Protein AF-A0A382WYR8-F1 (afdb_monomer_lite)

Foldseek 3Di:
DQQAPVPQDPPFFSKKKKKKFKQQVQDQVAADWQCDDPRHGLPAPDIGRTQKIQIFMDGNRDTDDGFMGGRVCRVDTLDDPFDWDDDDPDIGTDDDCVSVVHDAQGKMKMWMWMFGRPDVGDIHIGHIDIDRRHDQPPFPKDKDADDQDDPQQLQAWGMKIWGDGDPKIKIKTFTRFFPQDAQVSDDPPDFFKHKDKDFDDPVQDQVAADWPCDDPRHGPPDPDIGHGQKIAIFIHGNRGTDFGFMDGRVCRVDTPDGPFDWDGDGRMIMTIGD

Structure (mmCIF, N/CA/C/O backbone):
data_AF-A0A382WYR8-F1
#
_entry.id   AF-A0A382WYR8-F1
#
loop_
_atom_site.group_PDB
_atom_site.id
_atom_site.type_symbol
_atom_site.label_atom_id
_atom_site.label_alt_id
_atom_site.label_comp_id
_atom_site.label_asym_id
_atom_site.label_entity_id
_atom_site.label_seq_id
_atom_site.pdbx_PDB_ins_code
_atom_site.Cartn_x
_atom_site.Cartn_y
_atom_site.Cartn_z
_atom_site.occupancy
_atom_site.B_iso_or_equiv
_atom_site.auth_seq_id
_atom_site.auth_comp_id
_atom_site.auth_asym_id
_atom_site.auth_atom_id
_atom_site.pdbx_PDB_model_num
ATOM 1 N N . ALA A 1 1 ? -3.120 16.962 1.212 1.00 68.25 1 ALA A N 1
ATOM 2 C CA . ALA A 1 1 ? -1.659 16.966 1.400 1.00 68.25 1 ALA A CA 1
ATOM 3 C C . ALA A 1 1 ? -1.374 16.818 2.893 1.00 68.25 1 ALA A C 1
ATOM 5 O O . ALA A 1 1 ? -2.317 16.905 3.672 1.00 68.25 1 ALA A O 1
ATOM 6 N N . ALA A 1 2 ? -0.124 16.597 3.315 1.00 79.06 2 ALA A N 1
ATOM 7 C CA . ALA A 1 2 ? 0.199 16.628 4.746 1.00 79.06 2 ALA A CA 1
ATOM 8 C C . ALA A 1 2 ? -0.110 18.018 5.347 1.00 79.06 2 ALA A C 1
ATOM 10 O O . ALA A 1 2 ? 0.052 19.013 4.632 1.00 79.06 2 ALA A O 1
ATOM 11 N N . PRO A 1 3 ? -0.526 18.116 6.626 1.00 82.38 3 PRO A N 1
ATOM 12 C CA . PRO A 1 3 ? -0.822 19.405 7.245 1.00 82.38 3 PRO A CA 1
ATOM 13 C C . PRO A 1 3 ? 0.402 20.330 7.232 1.00 82.38 3 PRO A C 1
ATOM 15 O O . PRO A 1 3 ? 1.427 20.018 7.843 1.00 82.38 3 PRO A O 1
ATOM 18 N N . SER A 1 4 ? 0.303 21.481 6.562 1.00 83.81 4 SER A N 1
ATOM 19 C CA . SER A 1 4 ? 1.391 22.460 6.462 1.00 83.81 4 SER A CA 1
ATOM 20 C C . SER A 1 4 ? 1.181 23.639 7.417 1.00 83.81 4 SER A C 1
ATOM 22 O O . SER A 1 4 ? 0.054 23.975 7.796 1.00 83.81 4 SER A O 1
ATOM 24 N N . VAL A 1 5 ? 2.280 24.277 7.834 1.00 85.81 5 VAL A N 1
ATOM 25 C CA . VAL A 1 5 ? 2.216 25.486 8.673 1.00 85.81 5 VAL A CA 1
ATOM 26 C C . VAL A 1 5 ? 1.515 26.623 7.929 1.00 85.81 5 VAL A C 1
ATOM 28 O O . VAL A 1 5 ? 0.730 27.343 8.538 1.00 85.81 5 VAL A O 1
ATOM 31 N N . ASP A 1 6 ? 1.746 26.736 6.622 1.00 85.62 6 ASP A N 1
ATOM 32 C CA . ASP A 1 6 ? 1.212 27.815 5.787 1.00 85.62 6 ASP A CA 1
ATOM 33 C C . ASP A 1 6 ? -0.308 27.704 5.585 1.00 85.62 6 ASP A C 1
ATOM 35 O O . ASP A 1 6 ? -0.987 28.720 5.455 1.00 85.62 6 ASP A O 1
ATOM 39 N N . ASP A 1 7 ? -0.848 26.483 5.631 1.00 83.75 7 ASP A N 1
ATOM 40 C CA . ASP A 1 7 ? -2.288 26.216 5.514 1.00 83.75 7 ASP A CA 1
ATOM 41 C C . ASP A 1 7 ? -3.016 26.260 6.868 1.00 83.75 7 ASP A C 1
ATOM 43 O O . ASP A 1 7 ? -4.231 26.069 6.939 1.00 83.75 7 ASP A O 1
ATOM 47 N N . THR A 1 8 ? -2.292 26.488 7.968 1.00 83.94 8 THR A N 1
ATOM 48 C CA . THR A 1 8 ? -2.896 26.522 9.304 1.00 83.94 8 THR A CA 1
ATOM 49 C C . THR A 1 8 ? -3.642 27.845 9.512 1.00 83.94 8 THR A C 1
ATOM 51 O O . THR A 1 8 ? -3.037 28.908 9.350 1.00 83.94 8 THR A O 1
ATOM 54 N N . PRO A 1 9 ? -4.931 27.823 9.909 1.00 84.94 9 PRO A N 1
ATOM 55 C CA . PRO A 1 9 ? -5.701 29.045 10.125 1.00 84.94 9 PRO A CA 1
ATOM 56 C C . PRO A 1 9 ? -5.050 30.003 11.132 1.00 84.94 9 PRO A C 1
ATOM 58 O O . PRO A 1 9 ? -4.458 29.583 12.131 1.00 84.94 9 PRO A O 1
ATOM 61 N N . GLU A 1 10 ? -5.195 31.310 10.896 1.00 83.19 10 GLU A N 1
ATOM 62 C CA . GLU A 1 10 ? -4.652 32.341 11.784 1.00 83.19 10 GLU A CA 1
ATOM 63 C C . GLU A 1 10 ? -5.164 32.157 13.224 1.00 83.19 10 GLU A C 1
ATOM 65 O O . GLU A 1 10 ? -6.361 32.018 13.471 1.00 83.19 10 GLU A O 1
ATOM 70 N N . GLY A 1 11 ? -4.239 32.152 14.190 1.00 81.38 11 GLY A N 1
ATOM 71 C CA . GLY A 1 11 ? -4.544 31.933 15.608 1.00 81.38 11 GLY A CA 1
ATOM 72 C C . GLY A 1 11 ? -4.556 30.465 16.050 1.00 81.38 11 GLY A C 1
ATOM 73 O O . GLY A 1 11 ? -4.606 30.210 17.255 1.00 81.38 11 GLY A O 1
ATOM 74 N N . MET A 1 12 ? -4.445 29.506 15.124 1.00 83.38 12 MET A N 1
ATOM 75 C CA . MET A 1 12 ? -4.286 28.082 15.432 1.00 83.38 12 MET A CA 1
ATOM 76 C C . MET A 1 12 ? -2.807 27.663 15.425 1.00 83.38 12 MET A C 1
ATOM 78 O O . MET A 1 12 ? -1.947 28.324 14.844 1.00 83.38 12 MET A O 1
ATOM 82 N N . LYS A 1 13 ? -2.484 26.564 16.116 1.00 85.75 13 LYS A N 1
ATOM 83 C CA . LYS A 1 13 ? -1.138 25.964 16.110 1.00 85.75 13 LYS A CA 1
ATOM 84 C C . LYS A 1 13 ? -1.131 24.797 15.140 1.00 85.75 13 LYS A C 1
ATOM 86 O O . LYS A 1 13 ? -2.028 23.981 15.241 1.00 85.75 13 LYS A O 1
ATOM 91 N N . ASN A 1 14 ? -0.122 24.652 14.284 1.00 87.38 14 ASN A N 1
ATOM 92 C CA . ASN A 1 14 ? -0.007 23.476 13.418 1.00 87.38 14 ASN A CA 1
ATOM 93 C C . ASN A 1 14 ? 0.323 22.229 14.261 1.00 87.38 14 ASN A C 1
ATOM 95 O O . ASN A 1 14 ? 1.487 21.952 14.560 1.00 87.38 14 ASN A O 1
ATOM 99 N N . ARG A 1 15 ? -0.713 21.525 14.718 1.00 88.94 15 ARG A N 1
ATOM 100 C CA . ARG A 1 15 ? -0.602 20.321 15.540 1.00 88.94 15 ARG A CA 1
ATOM 101 C C . ARG A 1 15 ? -1.826 19.445 15.300 1.00 88.94 15 ARG A C 1
ATOM 103 O O . ARG A 1 15 ? -2.926 19.869 15.628 1.00 88.94 15 ARG A O 1
ATOM 110 N N . TYR A 1 16 ? -1.632 18.259 14.744 1.00 88.69 16 TYR A N 1
ATOM 111 C CA . TYR A 1 16 ? -2.718 17.361 14.344 1.00 88.69 16 TYR A CA 1
ATOM 112 C C . TYR A 1 16 ? -2.329 15.937 14.704 1.00 88.69 16 TYR A C 1
ATOM 114 O O . TYR A 1 16 ? -1.250 15.511 14.310 1.00 88.69 16 TYR A O 1
ATOM 122 N N . TYR A 1 17 ? -3.173 15.210 15.422 1.00 90.88 17 TYR A N 1
ATOM 123 C CA . TYR A 1 17 ? -2.998 13.783 15.659 1.00 90.88 17 TYR A CA 1
ATOM 124 C C . TYR A 1 17 ? -4.216 13.050 15.136 1.00 90.88 17 TYR A C 1
ATOM 126 O O . TYR A 1 17 ? -5.354 13.369 15.484 1.00 90.88 17 TYR A O 1
ATOM 134 N N . TYR A 1 18 ? -3.951 12.103 14.249 1.00 93.25 18 TYR A N 1
ATOM 135 C CA . TYR A 1 18 ? -4.941 11.190 13.716 1.00 93.25 18 TYR A CA 1
ATOM 136 C C . TYR A 1 18 ? -4.762 9.863 14.428 1.00 93.25 18 TYR A C 1
ATOM 138 O O . TYR A 1 18 ? -3.644 9.350 14.503 1.00 93.25 18 TYR A O 1
ATOM 146 N N . HIS A 1 19 ? -5.858 9.323 14.941 1.00 95.19 19 HIS A N 1
ATOM 147 C CA . HIS A 1 19 ? -5.859 8.062 15.658 1.00 95.19 19 HIS A CA 1
ATOM 148 C C . HIS A 1 19 ? -6.832 7.109 14.987 1.00 95.19 19 HIS A C 1
ATOM 150 O O . HIS A 1 19 ? -8.004 7.444 14.809 1.00 95.19 19 HIS A O 1
ATOM 156 N N . TRP A 1 20 ? -6.362 5.907 14.672 1.00 97.44 20 TRP A N 1
ATOM 157 C CA . TRP A 1 20 ? -7.237 4.746 14.558 1.00 97.44 20 TRP A CA 1
ATOM 158 C C . TRP A 1 20 ? -7.226 4.013 15.888 1.00 97.44 20 TRP A C 1
ATOM 160 O O . TRP A 1 20 ? -6.162 3.821 16.478 1.00 97.44 20 TRP A O 1
ATOM 170 N N . ILE A 1 21 ? -8.402 3.610 16.352 1.00 97.50 21 ILE A N 1
ATOM 171 C CA . ILE A 1 21 ? -8.562 2.902 17.618 1.00 97.50 21 ILE A CA 1
ATOM 172 C C . ILE A 1 21 ? -9.258 1.573 17.374 1.00 97.50 21 ILE A C 1
ATOM 174 O O . ILE A 1 21 ? -10.194 1.506 16.574 1.00 97.50 21 ILE A O 1
ATOM 178 N N . PHE A 1 22 ? -8.798 0.526 18.051 1.00 97.75 22 PHE A N 1
ATOM 179 C CA . PHE A 1 22 ? -9.282 -0.836 17.861 1.00 97.75 22 PHE A CA 1
ATOM 180 C C . PHE A 1 22 ? -9.633 -1.468 19.206 1.00 97.75 22 PHE A C 1
ATOM 182 O O . PHE A 1 22 ? -8.816 -1.475 20.120 1.00 97.75 22 PHE A O 1
ATOM 189 N N . ASP A 1 23 ? -10.843 -2.004 19.297 1.00 97.81 23 ASP A N 1
ATOM 190 C CA . ASP A 1 23 ? -11.306 -2.917 20.346 1.00 97.81 23 ASP A CA 1
ATOM 191 C C . ASP A 1 23 ? -11.038 -4.330 19.824 1.00 97.81 23 ASP A C 1
ATOM 193 O O . ASP A 1 23 ? -11.646 -4.786 18.845 1.00 97.81 23 ASP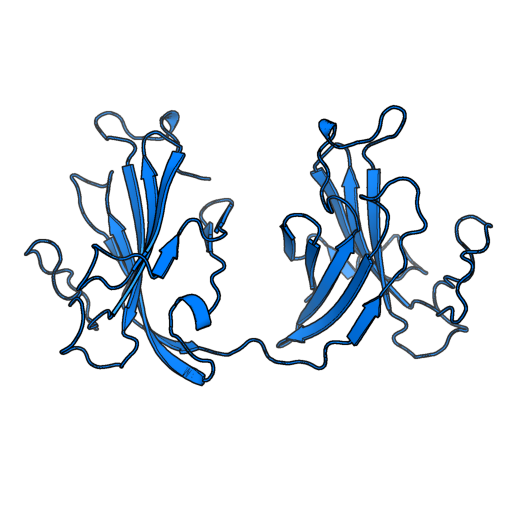 A O 1
ATOM 197 N N . THR A 1 24 ? -10.008 -4.953 20.389 1.00 96.62 24 THR A N 1
ATOM 198 C CA . THR A 1 24 ? -9.378 -6.154 19.837 1.00 96.62 24 THR A CA 1
ATOM 199 C C . THR A 1 24 ? -9.924 -7.428 20.466 1.00 96.62 24 THR A C 1
ATOM 201 O O . THR A 1 24 ? -9.885 -8.486 19.829 1.00 96.62 24 THR A O 1
ATOM 204 N N . ASP A 1 25 ? -10.473 -7.329 21.677 1.00 95.19 25 ASP A N 1
ATOM 205 C CA . ASP A 1 25 ? -11.123 -8.422 22.397 1.00 95.19 25 ASP A CA 1
ATOM 206 C C . ASP A 1 25 ? -12.666 -8.398 22.281 1.00 95.19 25 ASP A C 1
ATOM 208 O O . ASP A 1 25 ? -13.331 -9.382 22.623 1.00 95.19 25 ASP A O 1
ATOM 212 N N . ASN A 1 26 ? -13.227 -7.345 21.675 1.00 94.00 26 ASN A N 1
ATOM 213 C CA . ASN A 1 26 ? -14.655 -7.053 21.520 1.00 94.00 26 ASN A CA 1
ATOM 214 C C . ASN A 1 26 ? -15.401 -6.824 22.846 1.00 94.00 26 ASN A C 1
ATOM 216 O O . ASN A 1 26 ? -16.646 -6.898 22.864 1.00 94.00 26 ASN A O 1
ATOM 220 N N . ASP A 1 27 ? -14.686 -6.533 23.934 1.00 95.19 27 ASP A N 1
ATOM 221 C CA . ASP A 1 27 ? -15.232 -6.236 25.251 1.00 95.19 27 ASP A CA 1
ATOM 222 C C . ASP A 1 27 ? -15.165 -4.731 25.554 1.00 95.19 27 ASP A C 1
ATOM 224 O O . ASP A 1 27 ? -14.173 -4.168 25.989 1.00 95.19 27 ASP A O 1
ATOM 228 N N . ILE A 1 28 ? -16.311 -4.056 25.457 1.00 94.19 28 ILE A N 1
ATOM 229 C CA . ILE A 1 28 ? -16.427 -2.632 25.814 1.00 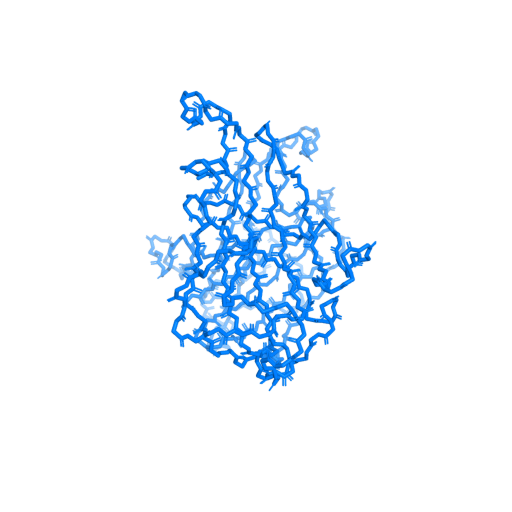94.19 28 ILE A CA 1
ATOM 230 C C . ILE A 1 28 ? -16.054 -2.320 27.282 1.00 94.19 28 ILE A C 1
ATOM 232 O O . ILE A 1 28 ? -15.978 -1.155 27.685 1.00 94.19 28 ILE A O 1
ATOM 236 N N . ALA A 1 29 ? -15.923 -3.333 28.142 1.00 94.50 29 ALA A N 1
ATOM 237 C CA . ALA A 1 29 ? -15.522 -3.145 29.527 1.00 94.50 29 ALA A CA 1
ATOM 238 C C . ALA A 1 29 ? -14.006 -2.973 29.715 1.00 94.50 29 ALA A C 1
ATOM 240 O O . ALA A 1 29 ? -13.625 -2.418 30.753 1.00 94.50 29 ALA A O 1
ATOM 241 N N . THR A 1 30 ? -13.185 -3.422 28.765 1.00 94.44 30 THR A N 1
ATOM 242 C CA . THR A 1 30 ? -11.718 -3.322 28.769 1.00 94.44 30 THR A CA 1
ATOM 243 C C . THR A 1 30 ? -11.249 -2.119 27.937 1.00 94.44 30 THR A C 1
ATOM 245 O O . THR A 1 30 ? -12.059 -1.387 27.363 1.00 94.44 30 THR A O 1
ATOM 248 N N . GLY A 1 31 ? -9.949 -1.822 27.995 1.00 94.62 31 GLY A N 1
ATOM 249 C CA . GLY A 1 31 ? -9.341 -0.743 27.219 1.00 94.62 31 GLY A CA 1
ATOM 250 C C . GLY A 1 31 ? -9.812 0.684 27.546 1.00 94.62 31 GLY A C 1
ATOM 251 O O . GLY A 1 31 ? -10.387 0.993 28.599 1.00 94.62 31 GLY A O 1
ATOM 252 N N . PHE A 1 32 ? -9.532 1.582 26.604 1.00 95.00 32 PHE A N 1
ATOM 253 C CA . PHE A 1 32 ? -9.977 2.969 26.586 1.00 95.00 32 PHE A CA 1
ATOM 254 C C . PHE A 1 32 ? -11.413 3.077 26.061 1.00 95.00 32 PHE A C 1
ATOM 256 O O . PHE A 1 32 ? -11.702 2.749 24.912 1.00 95.00 32 PHE A O 1
ATOM 263 N N . LYS A 1 33 ? -12.326 3.610 26.876 1.00 95.00 33 LYS A N 1
ATOM 264 C CA . LYS A 1 33 ? -13.719 3.822 26.463 1.00 95.00 33 LYS A CA 1
ATOM 265 C C . LYS A 1 33 ? -13.862 5.118 25.685 1.00 95.00 33 LYS A C 1
ATOM 267 O O . LYS A 1 33 ? -13.662 6.191 26.243 1.00 95.00 33 LYS A O 1
ATOM 272 N N . ASN A 1 34 ? -14.282 5.026 24.426 1.00 94.38 34 ASN A N 1
ATOM 273 C CA . ASN A 1 34 ? -14.477 6.202 23.573 1.00 94.38 34 ASN A CA 1
ATOM 274 C C . ASN A 1 34 ? -15.878 6.837 23.686 1.00 94.38 34 ASN A C 1
ATOM 276 O O . ASN A 1 34 ? -16.240 7.662 22.852 1.00 94.38 34 ASN A O 1
ATOM 280 N N . ASP A 1 35 ? -16.684 6.494 24.697 1.00 93.88 35 ASP A N 1
ATOM 281 C CA . ASP A 1 35 ? -17.961 7.177 24.970 1.00 93.88 35 ASP A CA 1
ATOM 282 C C . ASP A 1 35 ? -17.767 8.587 25.557 1.00 93.88 35 ASP A C 1
ATOM 284 O O . ASP A 1 35 ? -18.665 9.434 25.483 1.00 93.88 35 ASP A O 1
ATOM 288 N N . ALA A 1 36 ? -16.575 8.860 26.087 1.00 91.31 36 ALA A N 1
ATOM 289 C CA . ALA A 1 36 ? -16.128 10.175 26.503 1.00 91.31 36 ALA A CA 1
ATOM 290 C C . ALA A 1 36 ? -14.643 10.394 26.179 1.00 91.31 36 ALA A C 1
ATOM 292 O O . ALA A 1 36 ? -13.833 9.474 26.232 1.00 91.31 36 ALA A O 1
ATOM 293 N N . TYR A 1 37 ? -14.276 11.645 25.909 1.00 88.38 37 TYR A N 1
ATOM 294 C CA . TYR A 1 37 ? -12.896 12.081 25.725 1.00 88.38 37 TYR A CA 1
ATOM 295 C C . TYR A 1 37 ? -12.630 13.324 26.576 1.00 88.38 37 TYR A C 1
ATOM 297 O O . TYR A 1 37 ? -13.425 14.266 26.572 1.00 88.38 37 TYR A O 1
ATOM 305 N N . GLU A 1 38 ? -11.566 13.293 27.383 1.00 85.62 38 GLU A N 1
ATOM 306 C CA . GLU A 1 38 ? -11.224 14.343 28.361 1.00 85.62 38 GLU A CA 1
ATOM 307 C C . GLU A 1 38 ? -12.409 14.801 29.245 1.00 85.62 38 GLU A C 1
ATOM 309 O O . GLU A 1 38 ? -12.549 15.968 29.611 1.00 85.62 38 GLU A O 1
ATOM 314 N N . GLY A 1 39 ? -13.295 13.864 29.599 1.00 85.06 39 GLY A N 1
ATOM 315 C CA . GLY A 1 39 ? -14.469 14.122 30.439 1.00 85.06 39 GLY A CA 1
ATOM 316 C C . GLY A 1 39 ? -15.697 14.670 29.702 1.00 85.06 39 GLY A C 1
ATOM 317 O O . GLY A 1 39 ? -16.723 14.898 30.345 1.00 85.06 39 GLY A O 1
ATOM 318 N N . ASN A 1 40 ? -15.632 14.839 28.380 1.00 87.81 40 ASN A N 1
ATOM 319 C CA . ASN A 1 40 ? -16.764 15.246 27.550 1.00 87.81 40 ASN A CA 1
ATOM 320 C C . ASN A 1 40 ? -17.335 14.041 26.789 1.00 87.81 40 ASN A C 1
ATOM 322 O O . ASN A 1 40 ? -16.558 13.284 26.212 1.00 87.81 40 ASN A O 1
ATOM 326 N N . PRO A 1 41 ? -18.665 13.849 26.744 1.00 91.31 41 PRO A N 1
ATOM 327 C CA . PRO A 1 41 ? -19.267 12.795 25.932 1.00 91.31 41 PRO A CA 1
ATOM 328 C C . PRO A 1 41 ? -18.936 12.971 24.447 1.00 91.31 41 PRO A C 1
ATOM 330 O O . PRO A 1 41 ? -19.067 14.076 23.922 1.00 91.31 41 PRO A O 1
ATOM 333 N N . THR A 1 42 ? -18.581 11.883 23.764 1.00 92.00 42 THR A N 1
ATOM 334 C CA . THR A 1 42 ? -18.307 11.896 22.313 1.00 92.00 42 THR A CA 1
ATOM 335 C C . THR A 1 42 ? -19.587 11.877 21.480 1.00 92.00 42 THR A C 1
ATOM 337 O O . THR A 1 42 ? -19.604 12.343 20.346 1.00 92.00 42 THR A O 1
ATOM 340 N N . GLY A 1 43 ? -20.685 11.366 22.047 1.00 91.44 43 GLY A N 1
ATOM 341 C CA . GLY A 1 43 ? -21.975 11.260 21.362 1.00 91.44 43 GLY A CA 1
ATOM 342 C C . GLY A 1 43 ? -22.088 10.073 20.401 1.00 91.44 43 GLY A C 1
ATOM 343 O O . GLY A 1 43 ? -23.089 9.979 19.691 1.00 91.44 43 GLY A O 1
ATOM 344 N N . LEU A 1 44 ? -21.106 9.166 20.404 1.00 94.12 44 LEU A N 1
ATOM 345 C CA . LEU A 1 44 ? -21.122 7.937 19.611 1.00 94.12 44 LEU A CA 1
ATOM 346 C C . LEU A 1 44 ? -22.310 7.045 19.983 1.00 94.12 44 LEU A C 1
ATOM 348 O O . LEU A 1 44 ? -22.644 6.881 21.160 1.00 94.12 44 LEU A O 1
ATOM 352 N N . ALA A 1 45 ? -22.939 6.437 18.978 1.00 95.12 45 ALA A N 1
ATOM 353 C CA . ALA A 1 45 ? -24.047 5.511 19.206 1.00 95.12 45 ALA A CA 1
ATOM 354 C C . ALA A 1 45 ? -23.551 4.114 19.619 1.00 95.12 45 ALA A C 1
ATOM 356 O O . ALA A 1 45 ? -24.234 3.407 20.366 1.00 95.12 45 ALA A O 1
ATOM 357 N N . LYS A 1 46 ? -22.368 3.726 19.139 1.00 94.44 46 LYS A N 1
ATOM 358 C CA . LYS A 1 46 ? -21.684 2.455 19.385 1.00 94.44 46 LYS A CA 1
ATOM 359 C C . LYS A 1 46 ? -20.269 2.730 19.906 1.00 94.44 46 LYS A C 1
ATOM 361 O O . LYS A 1 46 ? -19.294 2.598 19.160 1.00 94.44 46 LYS A O 1
ATOM 366 N N . PRO A 1 47 ? -20.126 3.138 21.174 1.00 96.25 47 PRO A N 1
ATOM 367 C CA . PRO A 1 47 ? -18.808 3.207 21.780 1.00 96.25 47 PRO A CA 1
ATOM 368 C C . PRO A 1 47 ? -18.162 1.816 21.875 1.00 96.25 47 PRO A C 1
ATOM 370 O O . PRO A 1 47 ? -18.852 0.793 21.848 1.00 96.25 47 PRO A O 1
ATOM 373 N N . ILE A 1 48 ? -16.840 1.796 21.996 1.00 97.38 48 ILE A N 1
ATOM 374 C CA . ILE A 1 48 ? -15.987 0.612 22.113 1.00 97.38 48 ILE A CA 1
ATOM 375 C C . ILE A 1 48 ? -14.989 0.783 23.266 1.00 97.38 48 ILE A C 1
ATOM 377 O O . ILE A 1 48 ? -14.757 1.904 23.730 1.00 97.38 48 ILE A O 1
ATOM 381 N N . GLY A 1 49 ? -14.427 -0.335 23.727 1.00 97.00 49 GLY A N 1
ATOM 382 C CA . GLY A 1 49 ? -13.299 -0.383 24.657 1.00 97.00 49 GLY A CA 1
ATOM 383 C C . GLY A 1 49 ? -12.020 -0.633 23.868 1.00 97.00 49 GLY A C 1
ATOM 384 O O . GLY A 1 49 ? -11.724 -1.765 23.530 1.00 97.00 49 GLY A O 1
ATOM 385 N N . ALA A 1 50 ? -11.323 0.421 23.454 1.00 97.12 50 ALA A N 1
ATOM 386 C CA . ALA A 1 50 ? -10.172 0.298 22.568 1.00 97.12 50 ALA A CA 1
ATOM 387 C C . ALA A 1 50 ? -8.914 -0.165 23.323 1.00 97.12 50 ALA A C 1
ATOM 389 O O . ALA A 1 50 ? -8.481 0.501 24.261 1.00 97.12 50 ALA A O 1
ATOM 390 N N . ASP A 1 51 ? -8.297 -1.248 22.859 1.00 96.94 51 ASP A N 1
ATOM 391 C CA . ASP A 1 51 ? -7.050 -1.819 23.394 1.00 96.94 51 ASP A CA 1
ATOM 392 C C . ASP A 1 51 ? -5.813 -1.373 22.608 1.00 96.94 51 ASP A C 1
ATOM 394 O O . ASP A 1 51 ? -4.682 -1.580 23.035 1.00 96.94 51 ASP A O 1
ATOM 398 N N . LEU A 1 52 ? -6.016 -0.799 21.421 1.00 97.19 52 LEU A N 1
ATOM 399 C CA . LEU A 1 52 ? -4.936 -0.433 20.518 1.00 97.19 52 LEU A CA 1
ATOM 400 C C . LEU A 1 52 ? -5.211 0.915 19.867 1.00 97.19 52 LEU A C 1
ATOM 402 O O . LEU A 1 52 ? -6.263 1.122 19.260 1.00 97.19 52 LEU A O 1
ATOM 406 N N . PHE A 1 53 ? -4.230 1.807 19.945 1.00 97.12 53 PHE A N 1
ATOM 407 C CA . PHE A 1 53 ? -4.194 3.071 19.224 1.00 97.12 53 PHE A CA 1
ATOM 408 C C . PHE A 1 53 ? -3.088 3.017 18.175 1.00 97.12 53 PHE A C 1
ATOM 410 O O . PHE A 1 53 ? -1.952 2.665 18.478 1.00 97.12 53 PHE A O 1
ATOM 417 N N . VAL A 1 54 ? -3.405 3.414 16.945 1.00 97.44 54 VAL A N 1
ATOM 418 C CA . VAL A 1 54 ? -2.430 3.714 15.892 1.00 97.44 54 VAL A CA 1
ATOM 419 C C . VAL A 1 54 ? -2.465 5.216 15.666 1.00 97.44 54 VAL A C 1
ATOM 421 O O . VAL A 1 54 ? -3.450 5.743 15.147 1.00 97.44 54 VAL A O 1
ATOM 424 N N . GLN A 1 55 ? -1.403 5.905 16.079 1.00 95.81 55 GLN A N 1
ATOM 425 C CA . GLN A 1 55 ? -1.307 7.357 16.024 1.00 95.81 55 GLN A CA 1
ATOM 426 C C . GLN A 1 55 ? -0.392 7.804 14.892 1.00 95.81 55 GLN A C 1
ATOM 428 O O . GLN A 1 55 ? 0.733 7.315 14.749 1.00 95.81 55 GLN A O 1
ATOM 433 N N . LEU A 1 56 ? -0.853 8.804 14.146 1.00 94.62 56 LEU A N 1
ATOM 434 C CA . LEU A 1 56 ? -0.038 9.580 13.230 1.00 94.62 56 LEU A CA 1
ATOM 435 C C . LEU A 1 56 ? -0.167 11.069 13.555 1.00 94.62 56 LEU A C 1
ATOM 437 O O . LEU A 1 56 ? -1.174 11.711 13.255 1.00 94.62 56 LEU A O 1
ATOM 441 N N . GLY A 1 57 ? 0.862 11.615 14.195 1.00 92.12 57 GLY A N 1
ATOM 442 C CA . GLY A 1 57 ? 0.910 13.016 14.584 1.00 92.12 57 GLY A CA 1
ATOM 443 C C . GLY A 1 57 ? 1.705 13.902 13.631 1.00 92.12 57 GLY A C 1
ATOM 444 O O . GLY A 1 57 ? 2.668 13.468 13.004 1.00 92.12 57 GLY A O 1
ATOM 445 N N . TRP A 1 58 ? 1.344 15.181 13.593 1.00 90.56 58 TRP A N 1
ATOM 446 C CA . TRP A 1 58 ? 2.083 16.281 12.988 1.00 90.56 58 TRP A CA 1
ATOM 447 C C . TRP A 1 58 ? 2.249 17.423 13.974 1.00 90.56 58 TRP A C 1
ATOM 449 O O . TRP A 1 58 ? 1.332 17.782 14.717 1.00 90.56 58 TRP A O 1
ATOM 459 N N . ARG A 1 59 ? 3.421 18.048 13.925 1.00 88.88 59 ARG A N 1
ATOM 460 C CA . ARG A 1 59 ? 3.708 19.306 14.601 1.00 88.88 59 ARG A CA 1
ATOM 461 C C . ARG A 1 59 ? 4.618 20.155 13.730 1.00 88.88 59 ARG A C 1
ATOM 463 O O . ARG A 1 59 ? 5.620 19.662 13.217 1.00 88.88 59 ARG A O 1
ATOM 470 N N . ASP A 1 60 ? 4.273 21.430 13.588 1.00 88.00 60 ASP A N 1
ATOM 471 C CA . ASP A 1 60 ? 5.066 22.415 12.846 1.00 88.00 60 ASP A CA 1
ATOM 472 C C . ASP A 1 60 ? 5.422 21.941 11.416 1.00 88.00 60 ASP A C 1
ATOM 474 O O . ASP A 1 60 ? 6.544 22.108 10.933 1.00 88.00 60 ASP A O 1
ATOM 478 N N . GLY A 1 61 ? 4.456 21.307 10.743 1.00 85.31 61 GLY A N 1
ATOM 479 C CA . GLY A 1 61 ? 4.563 20.821 9.367 1.00 85.31 61 GLY A CA 1
ATOM 480 C C . GLY A 1 61 ? 5.332 19.509 9.201 1.00 85.31 61 GLY A C 1
ATOM 481 O O . GLY A 1 61 ? 5.647 19.131 8.074 1.00 85.31 61 GLY A O 1
ATOM 482 N N . LYS A 1 62 ? 5.669 18.813 10.294 1.00 86.88 62 LYS A N 1
ATOM 483 C CA . LYS A 1 62 ? 6.458 17.572 10.264 1.00 86.88 62 LYS A CA 1
ATOM 484 C C . LYS A 1 62 ? 5.800 16.462 11.078 1.00 86.88 62 LYS A C 1
ATOM 486 O O . LYS A 1 62 ? 5.158 16.782 12.079 1.00 86.88 62 LYS A O 1
ATOM 491 N N . PRO A 1 63 ? 5.992 15.183 10.705 1.00 89.69 63 PRO A N 1
ATOM 492 C CA . PRO A 1 63 ? 5.554 14.067 11.529 1.00 89.69 63 PRO A CA 1
ATOM 493 C C . PRO A 1 63 ? 6.087 14.192 12.963 1.00 89.69 63 PRO A C 1
ATOM 495 O O . PRO A 1 63 ? 7.255 14.517 13.189 1.00 89.69 63 PRO A O 1
ATOM 498 N N . ASN A 1 64 ? 5.210 13.980 13.935 1.00 86.88 64 ASN A N 1
ATOM 499 C CA . ASN A 1 64 ? 5.486 14.064 15.358 1.00 86.88 64 ASN A CA 1
ATOM 500 C C . ASN A 1 64 ? 4.606 13.060 16.106 1.00 86.88 64 ASN A C 1
ATOM 502 O O . ASN A 1 64 ? 3.487 13.389 16.476 1.00 86.88 64 ASN A O 1
ATOM 506 N N . GLY A 1 65 ? 5.143 11.868 16.353 1.00 87.69 65 GLY A N 1
ATOM 507 C CA . GLY A 1 65 ? 4.435 10.783 17.029 1.00 87.69 65 GLY A CA 1
ATOM 508 C C . GLY A 1 65 ? 3.778 9.837 16.034 1.00 87.69 65 GLY A C 1
ATOM 509 O O . GLY A 1 65 ? 2.579 9.943 15.783 1.00 87.69 65 GLY A O 1
ATOM 510 N N . VAL A 1 66 ? 4.602 8.958 15.459 1.00 94.50 66 VAL A N 1
ATOM 511 C CA . VAL A 1 66 ? 4.213 7.889 14.533 1.00 94.50 66 VAL A CA 1
ATOM 512 C C . VAL A 1 66 ? 4.441 6.568 15.251 1.00 94.50 66 VAL A C 1
ATOM 514 O O . VAL A 1 66 ? 5.548 6.037 15.231 1.00 94.50 66 VAL A O 1
ATOM 517 N N . TYR A 1 67 ? 3.429 6.091 15.964 1.00 96.31 67 TYR A N 1
ATOM 518 C CA . TYR A 1 67 ? 3.555 4.872 16.755 1.00 96.31 67 TYR A CA 1
ATOM 519 C C . TYR A 1 67 ? 2.200 4.214 17.011 1.00 96.31 67 TYR A C 1
ATOM 521 O O . TYR A 1 67 ? 1.145 4.832 16.849 1.00 96.31 67 TYR A O 1
ATOM 529 N N . ALA A 1 68 ? 2.245 2.943 17.395 1.00 97.44 68 ALA A N 1
ATOM 530 C CA . ALA A 1 68 ? 1.100 2.180 17.866 1.00 97.44 68 ALA A CA 1
ATOM 531 C C . ALA A 1 68 ? 1.323 1.746 19.319 1.00 97.44 68 ALA A C 1
ATOM 533 O O . ALA A 1 68 ? 2.452 1.419 19.682 1.00 97.44 68 ALA A O 1
ATOM 534 N N . TYR A 1 69 ? 0.281 1.765 20.149 1.00 96.75 69 TYR A N 1
ATOM 535 C CA . TYR A 1 69 ? 0.394 1.556 21.599 1.00 96.75 69 TYR A CA 1
ATOM 536 C C . TYR A 1 69 ? -0.928 1.097 22.233 1.00 96.75 69 TYR A C 1
ATOM 538 O O . TYR A 1 69 ? -1.994 1.254 21.635 1.00 96.75 69 TYR A O 1
ATOM 546 N N . ASP A 1 70 ? -0.846 0.547 23.447 1.00 96.00 70 ASP A N 1
ATOM 547 C CA . ASP A 1 70 ? -2.004 0.269 24.303 1.00 96.00 70 ASP A CA 1
ATOM 548 C C . ASP A 1 70 ? -2.394 1.563 25.044 1.00 96.00 70 ASP A C 1
ATOM 550 O O . ASP A 1 70 ? -1.575 2.109 25.782 1.00 96.00 70 ASP A O 1
ATOM 554 N N . PRO A 1 71 ? -3.616 2.097 24.881 1.00 93.00 71 PRO A N 1
ATOM 555 C CA . PRO A 1 71 ? -4.012 3.355 25.511 1.00 93.00 71 PRO A CA 1
ATOM 556 C C . PRO A 1 71 ? -4.172 3.274 27.041 1.00 93.00 71 PRO A C 1
ATOM 558 O O . PRO A 1 71 ? -4.374 4.306 27.681 1.00 93.00 71 PRO A O 1
ATOM 561 N N . VAL A 1 72 ? -4.125 2.080 27.640 1.00 91.19 72 VAL A N 1
ATOM 562 C CA . VAL A 1 72 ? -4.104 1.882 29.099 1.00 91.19 72 VAL A CA 1
ATOM 563 C C . VAL A 1 72 ? -2.674 1.943 29.658 1.00 91.19 72 VAL A C 1
ATOM 565 O O . VAL A 1 72 ? -2.503 2.293 30.828 1.00 91.19 72 VAL A O 1
ATOM 568 N N . ASP A 1 73 ? -1.665 1.640 28.836 1.00 89.88 73 ASP A N 1
ATOM 569 C CA . ASP A 1 73 ? -0.232 1.704 29.157 1.00 89.88 73 ASP A CA 1
ATOM 570 C C . ASP A 1 73 ? 0.529 2.414 28.021 1.00 89.88 73 ASP A C 1
ATOM 572 O O . ASP A 1 73 ? 1.208 1.797 27.198 1.00 89.88 73 ASP A O 1
ATOM 576 N N . ASP A 1 74 ? 0.382 3.741 27.958 1.00 83.75 74 ASP A N 1
ATOM 577 C CA . ASP A 1 74 ? 0.923 4.586 26.886 1.00 83.75 74 ASP A CA 1
ATOM 578 C C . ASP A 1 74 ? 2.432 4.870 27.007 1.00 83.75 74 ASP A C 1
ATOM 580 O O . ASP A 1 74 ? 3.017 5.515 26.135 1.00 83.75 74 ASP A O 1
ATOM 584 N N . ASP A 1 75 ? 3.085 4.340 28.046 1.00 88.06 75 ASP A N 1
ATOM 585 C CA . ASP A 1 75 ? 4.532 4.432 28.250 1.00 88.06 75 ASP A CA 1
ATOM 586 C C . ASP A 1 75 ? 5.321 3.473 27.330 1.00 88.06 75 ASP A C 1
ATOM 588 O O . ASP A 1 75 ? 6.542 3.619 27.181 1.00 88.06 75 ASP A O 1
ATOM 592 N N . VAL A 1 76 ? 4.656 2.483 26.714 1.00 88.19 76 VAL A N 1
ATOM 593 C CA . VAL A 1 76 ? 5.289 1.462 25.865 1.00 88.19 76 VAL A CA 1
ATOM 594 C C . VAL A 1 76 ? 4.654 1.420 24.479 1.00 88.19 76 VAL A C 1
ATOM 596 O O . VAL A 1 76 ? 3.506 1.020 24.297 1.00 88.19 76 VAL A O 1
ATOM 599 N N . HIS A 1 77 ? 5.446 1.761 23.464 1.00 94.25 77 HIS A N 1
ATOM 600 C CA . HIS A 1 77 ? 5.035 1.599 22.075 1.00 94.25 77 HIS A CA 1
ATOM 601 C C . HIS A 1 77 ? 5.204 0.144 21.622 1.00 94.25 77 HIS A C 1
ATOM 603 O O . HIS A 1 77 ? 6.213 -0.508 21.900 1.00 94.25 77 HIS A O 1
ATOM 609 N N . LEU A 1 78 ? 4.210 -0.349 20.887 1.00 95.25 78 LEU A N 1
ATOM 610 C CA . LEU A 1 78 ? 4.247 -1.630 20.183 1.00 95.25 78 LEU A CA 1
ATOM 611 C C . LEU A 1 78 ? 5.044 -1.507 18.881 1.00 95.25 78 LEU A C 1
ATOM 613 O O . LEU A 1 78 ? 5.821 -2.393 18.531 1.00 95.25 78 LEU A O 1
ATOM 617 N N . VAL A 1 79 ? 4.854 -0.387 18.178 1.00 95.50 79 VAL A N 1
ATOM 618 C CA . VAL A 1 79 ? 5.494 -0.080 16.896 1.00 95.50 79 VAL A CA 1
ATOM 619 C C . VAL A 1 79 ? 5.862 1.394 16.872 1.00 95.50 79 VAL A C 1
ATOM 621 O O . VAL A 1 79 ? 5.017 2.227 17.184 1.00 95.50 79 VAL A O 1
ATOM 624 N N . ASP A 1 80 ? 7.074 1.709 16.431 1.00 94.50 80 ASP A N 1
ATOM 625 C CA . ASP A 1 80 ? 7.538 3.067 16.139 1.00 94.50 80 ASP A CA 1
ATOM 626 C C . ASP A 1 80 ? 7.828 3.213 14.643 1.00 94.50 80 ASP A C 1
ATOM 628 O O . ASP A 1 80 ? 8.215 2.249 13.980 1.00 94.50 80 ASP A O 1
ATOM 632 N N . ASP A 1 81 ? 7.667 4.429 14.120 1.00 91.50 81 ASP A N 1
ATOM 633 C CA . ASP A 1 81 ? 8.098 4.833 12.776 1.00 91.50 81 ASP A CA 1
ATOM 634 C C . ASP A 1 81 ? 7.582 3.917 11.645 1.00 91.50 81 ASP A C 1
ATOM 636 O O . ASP A 1 81 ? 8.275 3.653 10.657 1.00 91.50 81 ASP A O 1
ATOM 640 N N . TYR A 1 82 ? 6.341 3.431 11.770 1.00 88.88 82 TYR A N 1
ATOM 641 C CA . TYR A 1 82 ? 5.713 2.610 10.735 1.00 88.88 82 TYR A CA 1
ATOM 642 C C . TYR A 1 82 ? 5.562 3.368 9.408 1.00 88.88 82 TYR A C 1
ATOM 644 O O . TYR A 1 82 ? 5.505 4.598 9.350 1.00 88.88 82 TYR A O 1
ATOM 652 N N . THR A 1 83 ? 5.466 2.619 8.307 1.00 85.25 83 THR A N 1
ATOM 653 C CA . THR A 1 83 ? 5.361 3.213 6.969 1.00 85.25 83 THR A CA 1
ATOM 654 C C . THR A 1 83 ? 3.985 3.835 6.760 1.00 85.25 83 THR A C 1
ATOM 656 O O . THR A 1 83 ? 2.959 3.184 6.961 1.00 85.25 83 THR A O 1
ATOM 659 N N . PHE A 1 84 ? 3.956 5.080 6.292 1.00 87.56 84 PHE A N 1
ATOM 660 C CA . PHE A 1 84 ? 2.729 5.780 5.930 1.00 87.56 84 PHE A CA 1
ATOM 661 C C . PHE A 1 84 ? 2.926 6.637 4.676 1.00 87.56 84 PHE A C 1
ATOM 663 O O . PHE A 1 84 ? 4.047 6.991 4.306 1.00 87.56 84 PHE A O 1
ATOM 670 N N . SER A 1 85 ? 1.824 6.996 4.028 1.00 85.06 85 SER A N 1
ATOM 671 C CA . SER A 1 85 ? 1.798 7.946 2.919 1.00 85.06 85 SER A CA 1
ATOM 672 C C . SER A 1 85 ? 0.621 8.907 3.063 1.00 85.06 85 SER A C 1
ATOM 674 O O . SER A 1 85 ? -0.401 8.593 3.675 1.00 85.06 85 SER A O 1
ATOM 676 N N . VAL A 1 86 ? 0.780 10.109 2.510 1.00 83.94 86 VAL A N 1
ATOM 677 C CA . VAL A 1 86 ? -0.283 11.116 2.455 1.00 83.94 86 VAL A CA 1
ATOM 678 C C . VAL A 1 86 ? -0.420 11.590 1.018 1.00 83.94 86 VAL A C 1
ATOM 680 O O . VAL A 1 86 ? 0.538 12.106 0.441 1.00 83.94 86 VAL A O 1
ATOM 683 N N . SER A 1 87 ? -1.610 11.440 0.445 1.00 78.94 87 SER A N 1
ATOM 684 C CA . SER A 1 87 ? -1.926 11.878 -0.917 1.00 78.94 87 SER A CA 1
ATOM 685 C C . SER A 1 87 ? -3.323 12.476 -0.948 1.00 78.94 87 SER A C 1
ATOM 687 O O . SER A 1 87 ? -4.271 11.856 -0.470 1.00 78.94 87 SER A O 1
ATOM 689 N N . GLY A 1 88 ? -3.455 13.701 -1.471 1.00 85.12 88 GLY A N 1
ATOM 690 C CA . GLY A 1 88 ? -4.724 14.432 -1.408 1.00 85.12 88 GLY A CA 1
ATOM 691 C C . GLY A 1 88 ? -5.263 14.461 0.025 1.00 85.12 88 GLY A C 1
ATOM 692 O O . GLY A 1 88 ? -4.515 14.766 0.952 1.00 85.12 88 GLY A O 1
ATOM 693 N N . ASP A 1 89 ? -6.520 14.084 0.205 1.00 84.25 89 ASP A N 1
ATOM 694 C CA . ASP A 1 89 ? -7.198 14.089 1.506 1.00 84.25 89 ASP A CA 1
ATOM 695 C C . ASP A 1 89 ? -7.124 12.721 2.212 1.00 84.25 89 ASP A C 1
ATOM 697 O O . ASP A 1 89 ? -7.942 12.405 3.069 1.00 84.25 89 ASP A O 1
ATOM 701 N N . THR A 1 90 ? -6.169 11.869 1.824 1.00 83.25 90 THR A N 1
ATOM 702 C CA . THR A 1 90 ? -6.040 10.491 2.314 1.00 83.25 90 THR A CA 1
ATOM 703 C C . THR A 1 90 ? -4.710 10.268 3.023 1.00 83.25 90 THR A C 1
ATOM 705 O O . THR A 1 90 ? -3.644 10.622 2.513 1.00 83.25 90 THR A O 1
ATOM 708 N N . ILE A 1 91 ? -4.788 9.620 4.186 1.00 86.81 91 ILE A N 1
ATOM 709 C CA . ILE A 1 91 ? -3.655 9.066 4.928 1.00 86.81 91 ILE A CA 1
ATOM 710 C C . ILE A 1 91 ? -3.733 7.543 4.809 1.00 86.81 91 ILE A C 1
ATOM 712 O O . ILE A 1 91 ? -4.785 6.960 5.058 1.00 86.81 91 ILE A O 1
ATOM 716 N N . SER A 1 92 ? -2.628 6.907 4.430 1.00 84.19 92 SER A N 1
ATOM 717 C CA . SER A 1 92 ? -2.484 5.447 4.403 1.00 84.19 92 SER A CA 1
ATOM 718 C C . SER A 1 92 ? -1.361 5.020 5.339 1.00 84.19 92 SER A C 1
ATOM 720 O O . SER A 1 92 ? -0.327 5.679 5.379 1.00 84.19 92 SER A O 1
ATOM 722 N N . ALA A 1 93 ? -1.541 3.913 6.057 1.00 86.12 93 ALA A N 1
ATOM 723 C CA . ALA A 1 93 ? -0.533 3.318 6.931 1.00 86.12 93 ALA A CA 1
ATOM 724 C C . ALA A 1 93 ? -0.399 1.820 6.634 1.00 86.12 93 ALA A C 1
ATOM 726 O O . ALA A 1 93 ? -1.386 1.156 6.317 1.00 86.12 93 ALA A O 1
ATOM 727 N N . VAL A 1 94 ? 0.821 1.296 6.738 1.00 83.31 94 VAL A N 1
ATOM 728 C CA . VAL A 1 94 ? 1.130 -0.127 6.564 1.00 83.31 94 VAL A CA 1
ATOM 729 C C . VAL A 1 94 ? 1.819 -0.620 7.827 1.00 83.31 94 VAL A C 1
ATOM 731 O O . VAL A 1 94 ? 2.926 -0.186 8.148 1.00 83.31 94 VAL A O 1
ATOM 734 N N . ILE A 1 95 ? 1.150 -1.523 8.544 1.00 88.06 95 ILE A N 1
ATOM 735 C CA . ILE A 1 95 ? 1.628 -2.106 9.800 1.00 88.06 95 ILE A CA 1
ATOM 736 C C . ILE A 1 95 ? 1.321 -3.602 9.776 1.00 88.06 95 ILE A C 1
ATOM 738 O O . ILE A 1 95 ? 0.218 -4.005 9.398 1.00 88.06 95 ILE A O 1
ATOM 742 N N . ALA A 1 96 ? 2.284 -4.439 10.160 1.00 86.12 96 ALA A N 1
ATOM 743 C CA . ALA A 1 96 ? 2.050 -5.873 10.234 1.00 86.12 96 ALA A CA 1
ATOM 744 C C . ALA A 1 96 ? 1.114 -6.200 11.407 1.00 86.12 96 ALA A C 1
ATOM 746 O O . ALA A 1 96 ? 1.306 -5.714 12.519 1.00 86.12 96 ALA A O 1
ATOM 747 N N . LEU A 1 97 ? 0.130 -7.081 11.181 1.00 89.69 97 LEU A N 1
ATOM 748 C CA . LEU A 1 97 ? -0.790 -7.515 12.242 1.00 89.69 97 LEU A CA 1
ATOM 749 C C . LEU A 1 97 ? -0.037 -8.094 13.449 1.00 89.69 97 LEU A C 1
ATOM 751 O O . LEU A 1 97 ? -0.415 -7.829 14.583 1.00 89.69 97 LEU A O 1
ATOM 755 N N . SER A 1 98 ? 1.055 -8.828 13.210 1.00 89.81 98 SER A N 1
ATOM 756 C CA . SER A 1 98 ? 1.890 -9.405 14.269 1.00 89.81 98 SER A CA 1
ATOM 757 C C . SER A 1 98 ? 2.496 -8.361 15.196 1.00 89.81 98 SER A C 1
ATOM 759 O O . SER A 1 98 ? 2.580 -8.601 16.397 1.00 89.81 98 SER A O 1
ATOM 761 N N . ASP A 1 99 ? 2.892 -7.213 14.650 1.00 92.00 99 ASP A N 1
ATOM 762 C CA . ASP A 1 99 ? 3.539 -6.145 15.415 1.00 92.00 99 ASP A CA 1
ATOM 763 C C . ASP A 1 99 ? 2.516 -5.420 16.301 1.00 92.00 99 ASP A C 1
ATOM 765 O O . ASP A 1 99 ? 2.856 -4.867 17.340 1.00 92.00 99 ASP A O 1
ATOM 769 N N . LEU A 1 100 ? 1.239 -5.503 15.922 1.00 94.00 100 LEU A N 1
ATOM 770 C CA . LEU A 1 100 ? 0.094 -5.029 16.694 1.00 94.00 100 LEU A CA 1
ATOM 771 C C . LEU A 1 100 ? -0.484 -6.098 17.638 1.00 94.00 100 LEU A C 1
ATOM 773 O O . LEU A 1 100 ? -1.484 -5.846 18.301 1.00 94.00 100 LEU A O 1
ATOM 777 N N . GLY A 1 101 ? 0.084 -7.310 17.676 1.00 92.75 101 GLY A N 1
ATOM 778 C CA . GLY A 1 101 ? -0.468 -8.429 18.451 1.00 92.75 101 GLY A CA 1
ATOM 779 C C . GLY A 1 101 ? -1.787 -8.996 17.903 1.00 92.75 101 GLY A C 1
ATOM 780 O O . GLY A 1 101 ? -2.478 -9.738 18.600 1.00 92.75 101 GLY A O 1
ATOM 781 N N . LEU A 1 102 ? -2.135 -8.672 16.658 1.00 93.44 102 LEU A N 1
ATOM 782 C CA . LEU A 1 102 ? -3.371 -9.069 15.988 1.00 93.44 102 LEU A CA 1
ATOM 783 C C . LEU A 1 102 ? -3.175 -10.304 15.107 1.00 93.44 102 LEU A C 1
ATOM 785 O O . LEU A 1 102 ? -2.074 -10.619 14.646 1.00 93.44 102 LEU A O 1
ATOM 789 N N . THR A 1 103 ? -4.276 -10.998 14.819 1.00 90.31 103 THR A N 1
ATOM 790 C CA . THR A 1 103 ? -4.253 -12.218 14.003 1.00 90.31 103 THR A CA 1
ATOM 791 C C . THR A 1 103 ? -5.249 -12.184 12.850 1.00 90.31 103 THR A C 1
ATOM 793 O O . THR A 1 103 ? -6.342 -11.631 12.937 1.00 90.31 103 THR A O 1
ATOM 796 N N . ALA A 1 104 ? -4.876 -12.819 11.739 1.00 87.88 104 ALA A N 1
ATOM 797 C CA . ALA A 1 104 ? -5.790 -13.062 10.631 1.00 87.88 104 ALA A CA 1
ATOM 798 C C . ALA A 1 104 ? -6.980 -13.932 11.079 1.00 87.88 104 ALA A C 1
ATOM 800 O O . ALA A 1 104 ? -6.808 -14.949 11.748 1.00 87.88 104 ALA A O 1
ATOM 801 N N . GLY A 1 105 ? -8.183 -13.559 10.658 1.00 86.75 105 GLY A N 1
ATOM 802 C CA . GLY A 1 105 ? -9.460 -14.157 11.038 1.00 86.75 105 GLY A CA 1
ATOM 803 C C . GLY A 1 105 ? -10.087 -13.562 12.302 1.00 86.75 105 GLY A C 1
ATOM 804 O O . GLY A 1 105 ? -11.250 -13.856 12.570 1.00 86.75 105 GLY A O 1
ATOM 805 N N . GLN A 1 106 ? -9.360 -12.735 13.060 1.00 93.31 106 GLN A N 1
ATOM 806 C CA . GLN A 1 106 ? -9.881 -12.053 14.245 1.00 93.31 106 GLN A CA 1
ATOM 807 C C . GLN A 1 106 ? -10.913 -10.995 13.848 1.00 93.31 106 GLN A C 1
ATOM 809 O O . GLN A 1 106 ? -10.715 -10.244 12.894 1.00 93.31 106 GLN A O 1
ATOM 814 N N . GLU A 1 107 ? -12.019 -10.930 14.581 1.00 95.50 107 GLU A 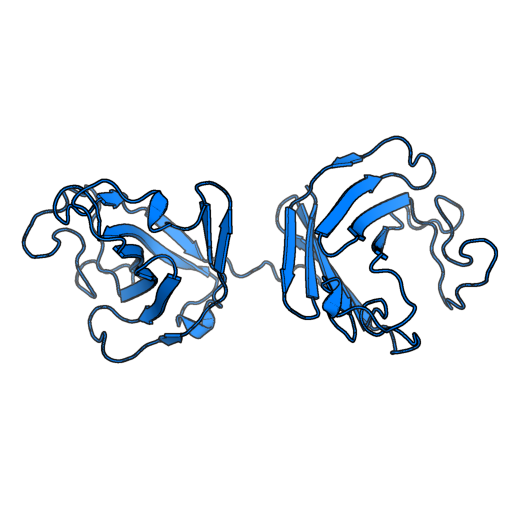N 1
ATOM 815 C CA . GLU A 1 107 ? -12.946 -9.804 14.507 1.00 95.50 107 GLU A CA 1
ATOM 816 C C . GLU A 1 107 ? -12.492 -8.732 15.495 1.00 95.50 107 GLU A C 1
ATOM 818 O O . GLU A 1 107 ? -12.202 -9.044 16.649 1.00 95.50 107 GLU A O 1
ATOM 823 N N . VAL A 1 108 ? -12.427 -7.491 15.034 1.00 96.69 108 VAL A N 1
ATOM 824 C CA . VAL A 1 108 ? -12.176 -6.305 15.854 1.00 96.69 108 VAL A CA 1
ATOM 825 C C . VAL A 1 108 ? -13.299 -5.307 15.622 1.00 96.69 108 VAL A C 1
ATOM 827 O O . VAL A 1 108 ? -13.952 -5.329 14.572 1.00 96.69 108 VAL A O 1
ATOM 830 N N . ARG A 1 109 ? -13.497 -4.382 16.555 1.00 97.56 109 ARG A N 1
ATOM 831 C CA . ARG A 1 109 ? -14.204 -3.134 16.250 1.00 97.56 109 ARG A CA 1
ATOM 832 C C . ARG A 1 109 ? -13.195 -2.020 16.100 1.00 97.56 109 ARG A C 1
ATOM 834 O O . ARG A 1 109 ? -12.172 -2.020 16.774 1.00 97.56 109 ARG A O 1
ATOM 841 N N . TYR A 1 110 ? -13.479 -1.075 15.223 1.00 96.50 110 TYR A N 1
ATOM 842 C CA . TYR A 1 110 ? -12.595 0.051 14.991 1.00 96.50 110 TYR A CA 1
ATOM 843 C C . TYR A 1 110 ? -13.376 1.349 14.863 1.00 96.50 110 TYR A C 1
ATOM 845 O O . TYR A 1 110 ? -14.540 1.374 14.465 1.00 96.50 110 TYR A O 1
ATOM 853 N N . SER A 1 111 ? -12.709 2.429 15.231 1.00 97.38 111 SER A N 1
ATOM 854 C CA . SER A 1 111 ? -13.167 3.807 15.118 1.00 97.38 111 SER A CA 1
ATOM 855 C C . SER A 1 111 ? -11.933 4.671 14.835 1.00 97.38 111 SER A C 1
ATOM 857 O O . SER A 1 111 ? -10.803 4.177 14.761 1.00 97.38 111 SER A O 1
ATOM 859 N N . ALA A 1 112 ? -12.135 5.961 14.627 1.00 96.50 112 ALA A N 1
ATOM 860 C CA . ALA A 1 112 ? -11.051 6.909 14.467 1.00 96.50 112 ALA A CA 1
ATOM 861 C C . ALA A 1 112 ? -11.445 8.248 15.071 1.00 96.50 112 ALA A C 1
ATOM 863 O O . ALA A 1 112 ? -12.630 8.570 15.164 1.00 96.50 112 ALA A O 1
ATOM 864 N N . PHE A 1 113 ? -10.451 9.039 15.446 1.00 93.62 113 PHE A N 1
ATOM 865 C CA . PHE A 1 113 ? -10.674 10.429 15.800 1.00 93.62 113 PHE A CA 1
ATOM 866 C C . PHE A 1 113 ? -9.484 11.296 15.418 1.00 93.62 113 PHE A C 1
ATOM 868 O O . PHE A 1 113 ? -8.356 10.816 15.265 1.00 93.62 113 PHE A O 1
ATOM 875 N N . GLN A 1 114 ? -9.752 12.587 15.258 1.00 90.62 114 GLN A N 1
ATOM 876 C CA . GLN A 1 114 ? -8.718 13.594 15.084 1.00 90.62 114 GLN A CA 1
ATOM 877 C C . GLN A 1 114 ? -8.734 14.554 16.267 1.00 90.62 114 GLN A C 1
ATOM 879 O O . GLN A 1 114 ? -9.771 15.125 16.597 1.00 90.62 114 GLN A O 1
ATOM 884 N N . GLU A 1 115 ? -7.565 14.767 16.869 1.00 85.12 115 GLU A N 1
ATOM 885 C CA . GLU A 1 115 ? -7.351 15.797 17.884 1.00 85.12 115 GLU A CA 1
ATOM 886 C C . GLU A 1 115 ? -6.267 16.793 17.453 1.00 85.12 115 GLU A C 1
ATOM 888 O O . GLU A 1 115 ? -5.361 16.473 16.673 1.00 85.12 115 GLU A O 1
ATOM 893 N N . GLY A 1 116 ? -6.358 18.039 17.920 1.00 82.38 116 GLY A N 1
ATOM 894 C CA . GLY A 1 116 ? -5.363 19.069 17.626 1.00 82.38 116 GLY A CA 1
ATOM 895 C C . GLY A 1 116 ? -5.965 20.407 17.220 1.00 82.38 116 GLY A C 1
ATOM 896 O O . GLY A 1 116 ? -6.831 20.937 17.907 1.00 82.38 116 GLY A O 1
ATOM 897 N N . ALA A 1 117 ? -5.435 21.002 16.153 1.00 70.75 117 ALA A N 1
ATOM 898 C CA . ALA A 1 117 ? -5.702 22.363 15.686 1.00 70.75 117 ALA A CA 1
ATOM 899 C C . ALA A 1 117 ? -7.103 22.561 15.075 1.00 70.75 117 ALA A C 1
ATOM 901 O O . ALA A 1 117 ? -7.249 23.116 13.991 1.00 70.75 117 ALA A O 1
ATOM 902 N N . SER A 1 118 ? -8.129 22.099 15.772 1.00 63.81 118 SER A N 1
ATOM 903 C CA . SER A 1 118 ? -9.539 22.142 15.403 1.00 63.81 118 SER A CA 1
ATOM 904 C C . SER A 1 118 ? -10.302 22.873 16.504 1.00 63.81 118 SER A C 1
ATOM 906 O O . SER A 1 118 ? -10.177 22.523 17.673 1.00 63.81 118 SER A O 1
ATOM 908 N N . ASP A 1 119 ? -11.042 23.930 16.154 1.00 67.56 119 ASP A N 1
ATOM 909 C CA . ASP A 1 119 ? -12.092 24.581 16.962 1.00 67.56 119 ASP A CA 1
ATOM 910 C C . ASP A 1 119 ? -11.885 24.629 18.495 1.00 67.56 119 ASP A C 1
ATOM 912 O O . ASP A 1 119 ? -12.806 24.418 19.281 1.00 67.56 119 ASP A O 1
ATOM 916 N N . GLY A 1 120 ? -10.664 24.942 18.945 1.00 69.56 120 GLY A N 1
ATOM 917 C CA . GLY A 1 120 ? -10.326 24.996 20.371 1.00 69.56 120 GLY A CA 1
ATOM 918 C C . GLY A 1 120 ? -10.092 23.635 21.038 1.00 69.56 120 GLY A C 1
ATOM 919 O O . GLY A 1 120 ? -10.473 23.487 22.195 1.00 69.56 120 GLY A O 1
ATOM 920 N N . TRP A 1 121 ? -9.422 22.704 20.347 1.00 72.88 121 TRP A N 1
ATOM 921 C CA . TRP A 1 121 ? -9.217 21.297 20.741 1.00 72.88 121 TRP A CA 1
ATOM 922 C C . TRP A 1 121 ? -10.478 20.435 20.654 1.00 72.88 121 TRP A C 1
ATOM 924 O O . TRP A 1 121 ? -10.600 19.430 21.350 1.00 72.88 121 TRP A O 1
ATOM 934 N N . ALA A 1 122 ? -11.425 20.816 19.797 1.00 76.69 122 ALA A N 1
ATOM 935 C CA . ALA A 1 122 ? -12.562 19.959 19.509 1.00 76.69 122 ALA A CA 1
ATOM 936 C C . ALA A 1 122 ? -12.070 18.667 18.847 1.00 76.69 122 ALA A C 1
ATOM 938 O O . ALA A 1 122 ? -11.256 18.705 17.923 1.00 76.69 122 ALA A O 1
ATOM 939 N N . VAL A 1 123 ? -12.572 17.535 19.327 1.00 86.50 123 VAL A N 1
ATOM 940 C CA . VAL A 1 123 ? -12.237 16.216 18.798 1.00 86.50 123 VAL A CA 1
ATOM 941 C C . VAL A 1 123 ? -13.411 15.715 17.979 1.00 86.50 123 VAL A C 1
ATOM 943 O O . VAL A 1 123 ? -14.547 15.735 18.455 1.00 86.50 123 VAL A O 1
ATOM 946 N N . ASP A 1 124 ? -13.133 15.281 16.756 1.00 86.00 124 ASP A N 1
ATOM 947 C CA . ASP A 1 124 ? -14.130 14.668 15.883 1.00 86.00 124 ASP A CA 1
ATOM 948 C C . ASP A 1 124 ? -13.941 13.151 15.894 1.00 86.00 124 ASP A C 1
ATOM 950 O O . ASP A 1 124 ? -12.887 12.656 15.489 1.00 86.00 124 ASP A O 1
ATOM 954 N N . PHE A 1 125 ? -14.941 12.428 16.400 1.00 93.25 125 PHE A N 1
ATOM 955 C CA . PHE A 1 125 ? -14.950 10.968 16.456 1.00 93.25 125 PHE A CA 1
ATOM 956 C C . PHE A 1 125 ? -15.803 10.397 15.328 1.00 93.25 125 PHE A C 1
ATOM 958 O O . PHE A 1 125 ? -16.931 10.825 15.084 1.00 93.25 125 PHE A O 1
ATOM 965 N N . VAL A 1 126 ? -15.295 9.341 14.705 1.00 95.12 126 VAL A N 1
ATOM 966 C CA . VAL A 1 126 ? -16.018 8.545 13.717 1.00 95.12 126 VAL A CA 1
ATOM 967 C C . VAL A 1 126 ? -16.746 7.400 14.418 1.00 95.12 126 VAL A C 1
ATOM 969 O O . VAL A 1 126 ? -16.201 6.747 15.308 1.00 95.12 126 VAL A O 1
ATOM 972 N N . GLU A 1 127 ? -17.981 7.132 14.000 1.00 97.00 127 GLU A N 1
ATOM 973 C CA . GLU A 1 127 ? -18.774 6.008 14.504 1.00 97.00 127 GLU A CA 1
ATOM 974 C C . GLU A 1 127 ? -18.047 4.667 14.329 1.00 97.00 127 GLU A C 1
ATOM 976 O O . GLU A 1 127 ? -17.423 4.421 13.295 1.00 97.00 127 GLU A O 1
ATOM 981 N N . SER A 1 128 ? -18.145 3.797 15.336 1.00 96.56 128 SER A N 1
ATOM 982 C CA . SER A 1 128 ? -17.457 2.506 15.317 1.00 96.56 128 SER A CA 1
ATOM 983 C C . SER A 1 128 ? -18.133 1.499 14.383 1.00 96.56 128 SER A C 1
ATOM 985 O O . SER A 1 128 ? -19.367 1.448 14.276 1.00 96.56 128 SER A O 1
ATOM 987 N N . ASP A 1 129 ? -17.327 0.625 13.783 1.00 96.56 129 ASP A N 1
ATOM 988 C CA . ASP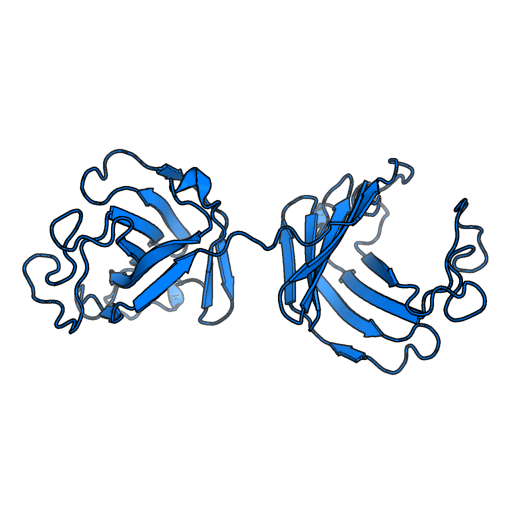 A 1 129 ? -17.800 -0.519 13.001 1.00 96.56 129 ASP A CA 1
ATOM 989 C C . ASP A 1 129 ? -16.978 -1.787 13.274 1.00 96.56 129 ASP A C 1
ATOM 991 O O . ASP A 1 129 ? -15.913 -1.738 13.890 1.00 96.56 129 ASP A O 1
ATOM 995 N N . SER A 1 130 ? -17.495 -2.935 12.843 1.00 94.81 130 SER A N 1
ATOM 996 C CA . SER A 1 130 ? -16.830 -4.234 12.965 1.00 94.81 130 SER A CA 1
ATOM 997 C C . SER A 1 130 ? -16.018 -4.559 11.712 1.00 94.81 130 SER A C 1
ATOM 999 O O . SER A 1 130 ? -16.480 -4.390 10.584 1.00 94.81 130 SER A O 1
ATOM 1001 N N . LEU A 1 131 ? -14.823 -5.108 11.912 1.00 92.44 131 LEU A N 1
ATOM 1002 C CA . LEU A 1 131 ? -13.922 -5.565 10.864 1.00 92.44 131 LEU A CA 1
ATOM 1003 C C . LEU A 1 131 ? -13.421 -6.970 11.196 1.00 92.44 131 LEU A C 1
ATOM 1005 O O . LEU A 1 131 ? -12.790 -7.192 12.224 1.00 92.44 131 LEU A O 1
ATOM 1009 N N . THR A 1 132 ? -13.629 -7.926 10.292 1.00 91.75 132 THR A N 1
ATOM 1010 C CA . THR A 1 132 ? -12.849 -9.167 10.319 1.00 91.75 132 THR A CA 1
ATOM 1011 C C . THR A 1 132 ? -11.500 -8.898 9.666 1.00 91.75 132 THR A C 1
ATOM 1013 O O . THR A 1 132 ? -11.436 -8.666 8.456 1.00 91.75 132 THR A O 1
ATOM 1016 N N . LEU A 1 133 ? -10.427 -8.953 10.452 1.00 88.81 133 LEU A N 1
ATOM 1017 C CA . LEU A 1 133 ? -9.058 -8.851 9.970 1.00 88.81 133 LEU A CA 1
ATOM 1018 C C . LEU A 1 133 ? -8.790 -10.033 9.058 1.00 88.81 133 LEU A C 1
ATOM 1020 O O . LEU A 1 133 ? -8.611 -11.161 9.507 1.00 88.81 133 LEU A O 1
ATOM 1024 N N . LYS A 1 134 ? -8.780 -9.811 7.754 1.00 80.25 134 LYS A N 1
ATOM 1025 C CA . LYS A 1 134 ? -8.332 -10.846 6.836 1.00 80.25 134 LYS A CA 1
ATOM 1026 C C . LYS A 1 134 ? -6.816 -10.797 6.825 1.00 80.25 134 LYS A C 1
ATOM 1028 O O . LYS A 1 134 ? -6.225 -9.739 6.638 1.00 80.25 134 LYS A O 1
ATOM 1033 N N . GLY A 1 135 ? -6.186 -11.947 7.044 1.00 64.06 135 GLY A N 1
ATOM 1034 C CA . GLY A 1 135 ? -4.816 -12.092 6.574 1.00 64.06 135 GLY A CA 1
ATOM 1035 C C . GLY A 1 135 ? -4.827 -11.867 5.070 1.00 64.06 135 GLY A C 1
ATOM 1036 O O . GLY A 1 135 ? -5.826 -12.214 4.429 1.00 64.06 135 GLY A O 1
ATOM 1037 N N . ALA A 1 136 ? -3.738 -11.316 4.529 1.00 57.47 136 ALA A N 1
ATOM 1038 C CA . ALA A 1 136 ? -3.507 -11.380 3.093 1.00 57.47 136 ALA A CA 1
ATOM 1039 C C . ALA A 1 136 ? -3.833 -12.809 2.665 1.00 57.47 136 ALA A C 1
ATOM 1041 O O . ALA A 1 136 ? -3.373 -13.768 3.307 1.00 57.47 136 ALA A O 1
ATOM 1042 N N . ALA A 1 137 ? -4.700 -12.967 1.664 1.00 45.84 137 ALA A N 1
ATOM 1043 C CA . ALA A 1 137 ? -4.862 -14.279 1.076 1.00 45.84 137 ALA A CA 1
ATOM 1044 C C . ALA A 1 137 ? -3.439 -14.754 0.761 1.00 45.84 137 ALA A C 1
ATOM 1046 O O . ALA A 1 137 ? -2.712 -14.078 0.036 1.00 45.84 137 ALA A O 1
ATOM 1047 N N . SER A 1 138 ? -3.010 -15.888 1.329 1.00 51.91 138 SER A N 1
ATOM 1048 C CA . SER A 1 138 ? -1.844 -16.598 0.805 1.00 51.91 138 SER A CA 1
ATOM 1049 C C . SER A 1 138 ? -2.296 -17.192 -0.522 1.00 51.91 138 SER A C 1
ATOM 1051 O O . SER A 1 138 ? -2.510 -18.393 -0.677 1.00 51.91 138 SER A O 1
ATOM 1053 N N . ALA A 1 139 ? -2.580 -16.301 -1.464 1.00 52.34 139 ALA A N 1
ATOM 1054 C CA . ALA A 1 139 ? -2.695 -16.630 -2.846 1.00 52.34 139 ALA A CA 1
ATOM 1055 C C . ALA A 1 139 ? -1.373 -17.306 -3.212 1.00 52.34 139 ALA A C 1
ATOM 1057 O O . ALA A 1 139 ? -0.327 -16.926 -2.674 1.00 52.34 139 ALA A O 1
ATOM 1058 N N . PRO A 1 140 ? -1.406 -18.367 -4.029 1.00 53.44 140 PRO A N 1
ATOM 1059 C CA . PRO A 1 140 ? -0.185 -18.998 -4.488 1.00 53.44 140 PRO A CA 1
ATOM 1060 C C . PRO A 1 140 ? 0.688 -17.915 -5.120 1.00 53.44 140 PRO A C 1
ATOM 1062 O O . PRO A 1 140 ? 0.381 -17.401 -6.192 1.00 53.44 140 PRO A O 1
ATOM 1065 N N . VAL A 1 141 ? 1.739 -17.537 -4.397 1.00 66.88 141 VAL A N 1
ATOM 1066 C CA . VAL A 1 141 ? 2.726 -16.580 -4.862 1.00 66.88 141 VAL A CA 1
ATOM 1067 C C . VAL A 1 141 ? 3.667 -17.380 -5.737 1.00 66.88 141 VAL A C 1
ATOM 1069 O O . VAL A 1 141 ? 4.352 -18.286 -5.258 1.00 66.88 141 VAL A O 1
ATOM 1072 N N . THR A 1 142 ? 3.679 -17.081 -7.029 1.00 76.94 142 THR A N 1
ATOM 1073 C CA . THR A 1 142 ? 4.822 -17.478 -7.844 1.00 76.94 142 THR A CA 1
ATOM 1074 C C . THR A 1 142 ? 5.913 -16.446 -7.631 1.00 76.94 142 THR A C 1
ATOM 1076 O O . THR A 1 142 ? 5.620 -15.252 -7.576 1.00 76.94 142 THR A O 1
ATOM 1079 N N . SER A 1 143 ? 7.154 -16.897 -7.492 1.00 85.69 143 SER A N 1
ATOM 1080 C CA . SER A 1 143 ? 8.309 -16.015 -7.415 1.00 85.69 143 SER A CA 1
ATOM 1081 C C . SER A 1 143 ? 9.415 -16.518 -8.325 1.00 85.69 143 SER A C 1
ATOM 1083 O O . SER A 1 143 ? 9.669 -17.723 -8.394 1.00 85.69 143 SER A O 1
ATOM 1085 N N . VAL A 1 144 ? 10.077 -15.595 -9.007 1.00 90.50 144 VAL A N 1
ATOM 1086 C CA . VAL A 1 144 ? 11.217 -15.885 -9.873 1.00 90.50 144 VAL A CA 1
ATOM 1087 C C . VAL A 1 144 ? 12.370 -15.023 -9.400 1.00 90.50 144 VAL A C 1
ATOM 1089 O O . VAL A 1 144 ? 12.248 -13.802 -9.398 1.00 90.50 144 VAL A O 1
ATOM 1092 N N . ASP A 1 145 ? 13.453 -15.668 -8.976 1.00 92.25 145 ASP A N 1
ATOM 1093 C CA . ASP A 1 145 ? 14.706 -14.997 -8.641 1.00 92.25 145 ASP A CA 1
ATOM 1094 C C . ASP A 1 145 ? 15.526 -14.756 -9.908 1.00 92.25 145 ASP A C 1
ATOM 1096 O O . ASP A 1 145 ? 15.571 -15.613 -10.797 1.00 92.25 145 ASP A O 1
ATOM 1100 N N . ASP A 1 146 ? 16.210 -13.620 -9.942 1.00 92.62 146 ASP A N 1
ATOM 1101 C CA . ASP A 1 146 ? 17.095 -13.197 -11.021 1.00 92.62 146 ASP A CA 1
ATOM 1102 C C . ASP A 1 146 ? 18.481 -12.877 -10.426 1.00 92.62 146 ASP A C 1
ATOM 1104 O O . ASP A 1 146 ? 18.557 -12.266 -9.354 1.00 92.62 146 ASP A O 1
ATOM 1108 N N . PRO A 1 147 ? 19.587 -13.387 -11.000 1.00 93.75 147 PRO A N 1
ATOM 1109 C CA . PRO A 1 147 ? 20.922 -13.109 -10.489 1.00 93.75 147 PRO A CA 1
ATOM 1110 C C . PRO A 1 147 ? 21.360 -11.688 -10.845 1.00 93.75 147 PRO A C 1
ATOM 1112 O O . PRO A 1 147 ? 21.102 -11.229 -11.944 1.00 93.75 147 PRO A O 1
ATOM 1115 N N . SER A 1 148 ? 22.140 -11.049 -9.970 1.00 95.75 148 SER A N 1
ATOM 1116 C CA . SER A 1 148 ? 22.736 -9.747 -10.296 1.00 95.75 148 SER A CA 1
ATOM 1117 C C . SER A 1 148 ? 23.696 -9.875 -11.476 1.00 95.75 148 SER A C 1
ATOM 1119 O O . SER A 1 148 ? 24.771 -10.482 -11.349 1.00 95.75 148 SER A O 1
ATOM 1121 N N . ASP A 1 149 ? 23.304 -9.324 -12.621 1.00 92.62 149 ASP A N 1
ATOM 1122 C CA . ASP A 1 149 ? 24.064 -9.417 -13.865 1.00 92.62 149 ASP A CA 1
ATOM 1123 C C . ASP A 1 149 ? 24.121 -8.105 -14.667 1.00 92.62 149 ASP A C 1
ATOM 1125 O O . ASP A 1 149 ? 24.821 -8.026 -15.686 1.00 92.62 149 ASP A O 1
ATOM 1129 N N . MET A 1 150 ? 23.520 -7.035 -14.140 1.00 90.00 150 MET A N 1
ATOM 1130 C CA . MET A 1 150 ? 23.651 -5.682 -14.667 1.00 90.00 150 MET A CA 1
ATOM 1131 C C . MET A 1 150 ? 24.619 -4.807 -13.858 1.00 90.00 150 MET A C 1
ATOM 1133 O O . MET A 1 150 ? 24.837 -4.965 -12.661 1.00 90.00 150 MET A O 1
ATOM 1137 N N . ALA A 1 151 ? 25.228 -3.828 -14.535 1.00 88.75 151 ALA A N 1
ATOM 1138 C CA . ALA A 1 151 ? 26.126 -2.864 -13.892 1.00 88.75 151 ALA A CA 1
ATOM 1139 C C . ALA A 1 151 ? 25.391 -1.813 -13.041 1.00 88.75 151 ALA A C 1
ATOM 1141 O O . ALA A 1 151 ? 25.969 -1.291 -12.089 1.00 88.75 151 ALA A O 1
ATOM 1142 N N . ASP A 1 152 ? 24.154 -1.473 -13.405 1.00 90.50 152 ASP A N 1
ATOM 1143 C CA . ASP A 1 152 ? 23.300 -0.563 -12.643 1.00 90.50 152 ASP A CA 1
ATOM 1144 C C . ASP A 1 152 ? 22.323 -1.376 -11.800 1.00 90.50 152 ASP A C 1
ATOM 1146 O O . ASP A 1 152 ? 21.368 -1.940 -12.330 1.00 90.50 152 ASP A O 1
ATOM 1150 N N . SER A 1 153 ? 22.555 -1.411 -10.489 1.00 93.19 153 SER A N 1
ATOM 1151 C CA . SER A 1 153 ? 21.765 -2.224 -9.568 1.00 93.19 153 SER A CA 1
ATOM 1152 C C . SER A 1 153 ? 20.304 -1.783 -9.464 1.00 93.19 153 SER A C 1
ATOM 1154 O O . SER A 1 153 ? 19.457 -2.596 -9.107 1.00 93.19 153 SER A O 1
ATOM 1156 N N . SER A 1 154 ? 19.980 -0.522 -9.769 1.00 93.19 154 SER A N 1
ATOM 1157 C CA . SER A 1 154 ? 18.590 -0.044 -9.724 1.00 93.19 154 SER A CA 1
ATOM 1158 C C . SER A 1 154 ? 17.768 -0.568 -10.903 1.00 93.19 154 SER A C 1
ATOM 1160 O O . SER A 1 154 ? 16.566 -0.756 -10.770 1.00 93.19 154 SER A O 1
ATOM 1162 N N . GLY A 1 155 ? 18.417 -0.847 -12.038 1.00 92.50 155 GLY A N 1
ATOM 1163 C CA . GLY A 1 155 ? 17.806 -1.536 -13.178 1.00 92.50 155 GLY A CA 1
ATOM 1164 C C . GLY A 1 155 ? 17.964 -3.061 -13.153 1.00 92.50 155 GLY A C 1
ATOM 1165 O O . GLY A 1 155 ? 17.413 -3.722 -14.027 1.00 92.50 155 GLY A O 1
ATOM 1166 N N . ASP A 1 156 ? 18.712 -3.602 -12.189 1.00 95.31 156 ASP A N 1
ATOM 1167 C CA . ASP A 1 156 ? 19.038 -5.026 -12.053 1.00 95.31 156 ASP A CA 1
ATOM 1168 C C . ASP A 1 156 ? 17.962 -5.725 -11.217 1.00 95.31 156 ASP A C 1
ATOM 1170 O O . ASP A 1 156 ? 17.882 -5.535 -9.996 1.00 95.31 156 ASP A O 1
ATOM 1174 N N . ILE A 1 157 ? 17.092 -6.488 -11.875 1.00 96.44 157 ILE A N 1
ATOM 1175 C CA . ILE A 1 157 ? 16.002 -7.193 -11.200 1.00 96.44 157 ILE A CA 1
ATOM 1176 C C . ILE A 1 157 ? 16.607 -8.286 -10.314 1.00 96.44 157 ILE A C 1
ATOM 1178 O O . ILE A 1 157 ? 17.583 -8.940 -10.646 1.00 96.44 157 ILE A O 1
ATOM 1182 N N . LYS A 1 158 ? 16.031 -8.458 -9.129 1.00 96.12 158 LYS A N 1
ATOM 1183 C CA . LYS A 1 158 ? 16.447 -9.463 -8.146 1.00 96.12 158 LYS A CA 1
ATOM 1184 C C . LYS A 1 158 ? 15.397 -10.547 -7.978 1.00 96.12 158 LYS A C 1
ATOM 1186 O O . LYS A 1 158 ? 15.718 -11.720 -7.810 1.00 96.12 158 LYS A O 1
ATOM 1191 N N . ASN A 1 159 ? 14.130 -10.151 -7.961 1.00 94.88 159 ASN A N 1
ATOM 1192 C CA . ASN A 1 159 ? 13.013 -11.072 -7.826 1.00 94.88 159 ASN A CA 1
ATOM 1193 C C . ASN A 1 159 ? 11.735 -10.429 -8.354 1.00 94.88 159 ASN A C 1
ATOM 1195 O O . ASN A 1 159 ? 11.515 -9.235 -8.150 1.00 94.88 159 ASN A O 1
ATOM 1199 N N . ILE A 1 160 ? 10.863 -11.231 -8.953 1.00 95.06 160 ILE A N 1
ATOM 1200 C CA . ILE A 1 160 ? 9.466 -10.864 -9.177 1.00 95.06 160 ILE A CA 1
ATOM 1201 C C . ILE A 1 160 ? 8.551 -11.838 -8.459 1.00 95.06 160 ILE A C 1
ATOM 1203 O O . ILE A 1 160 ? 8.853 -13.028 -8.361 1.00 95.06 160 ILE A O 1
ATOM 1207 N N . SER A 1 161 ? 7.395 -11.351 -8.024 1.00 90.06 161 SER A N 1
ATOM 1208 C CA . SER A 1 161 ? 6.305 -12.207 -7.585 1.00 90.06 161 SER A CA 1
ATOM 1209 C C . SER A 1 161 ? 4.946 -11.692 -8.031 1.00 90.06 161 SER A C 1
ATOM 1211 O O . SER A 1 161 ? 4.761 -10.502 -8.288 1.00 90.06 161 SER A O 1
ATOM 1213 N N . ALA A 1 162 ? 3.999 -12.615 -8.160 1.00 90.38 162 ALA A N 1
ATOM 1214 C CA . ALA A 1 162 ? 2.635 -12.315 -8.566 1.00 90.38 162 ALA A CA 1
ATOM 1215 C C . ALA A 1 162 ? 1.647 -13.185 -7.791 1.00 90.38 162 ALA A C 1
ATOM 1217 O O . ALA A 1 162 ? 1.917 -14.363 -7.532 1.00 90.38 162 ALA A O 1
ATOM 1218 N N . HIS A 1 163 ? 0.506 -12.602 -7.438 1.00 86.94 163 HIS A N 1
ATOM 1219 C CA . HIS A 1 163 ? -0.613 -13.303 -6.824 1.00 86.94 163 HIS A CA 1
ATOM 1220 C C . HIS A 1 163 ? -1.940 -12.593 -7.117 1.00 86.94 163 HIS A C 1
ATOM 1222 O O . HIS A 1 163 ? -1.950 -11.443 -7.538 1.00 86.94 163 HIS A O 1
ATOM 1228 N N . VAL A 1 164 ? -3.064 -13.279 -6.915 1.00 85.75 164 VAL A N 1
ATOM 1229 C CA . VAL A 1 164 ? -4.407 -12.701 -7.087 1.00 85.75 164 VAL A CA 1
ATOM 1230 C C . VAL A 1 164 ? -5.056 -12.548 -5.720 1.00 85.75 164 VAL A C 1
ATOM 1232 O O . VAL A 1 164 ? -5.139 -13.521 -4.969 1.00 85.75 164 VAL A O 1
ATOM 1235 N N . GLU A 1 165 ? -5.535 -11.350 -5.405 1.00 79.81 165 GLU A N 1
ATOM 1236 C CA . GLU A 1 165 ? -6.290 -11.064 -4.188 1.00 79.81 165 GLU A CA 1
ATOM 1237 C C . GLU A 1 165 ? -7.607 -10.367 -4.555 1.00 79.81 165 GLU A C 1
ATOM 1239 O O . GLU A 1 165 ? -7.633 -9.293 -5.154 1.00 79.81 165 GLU A O 1
ATOM 1244 N N . GLY A 1 166 ? -8.730 -11.007 -4.214 1.00 82.25 166 GLY A N 1
ATOM 1245 C CA . GLY A 1 166 ? -10.042 -10.570 -4.692 1.00 82.25 166 GLY A CA 1
ATOM 1246 C C . GLY A 1 166 ? -10.140 -10.686 -6.214 1.00 82.25 166 GLY A C 1
ATOM 1247 O O . GLY A 1 166 ? -9.855 -11.750 -6.762 1.00 82.25 166 GLY A O 1
ATOM 1248 N N . ASP A 1 167 ? -10.532 -9.590 -6.862 1.00 84.38 167 ASP A N 1
ATOM 1249 C CA . ASP A 1 167 ? -10.614 -9.478 -8.323 1.00 84.38 167 ASP A CA 1
ATOM 1250 C C . ASP A 1 167 ? -9.347 -8.852 -8.939 1.00 84.38 167 ASP A C 1
ATOM 1252 O O . ASP A 1 167 ? -9.287 -8.679 -10.149 1.00 84.38 167 ASP A O 1
ATOM 1256 N N . ASN A 1 168 ? -8.326 -8.539 -8.128 1.00 87.31 168 ASN A N 1
ATOM 1257 C CA . ASN A 1 168 ? -7.136 -7.821 -8.580 1.00 87.31 168 ASN A CA 1
ATOM 1258 C C . ASN A 1 168 ? -5.912 -8.740 -8.702 1.00 87.31 168 ASN A C 1
ATOM 1260 O O . ASN A 1 168 ? -5.693 -9.649 -7.893 1.00 87.31 168 ASN A O 1
ATOM 1264 N N . LEU A 1 169 ? -5.045 -8.430 -9.665 1.00 91.12 169 LEU A N 1
ATOM 1265 C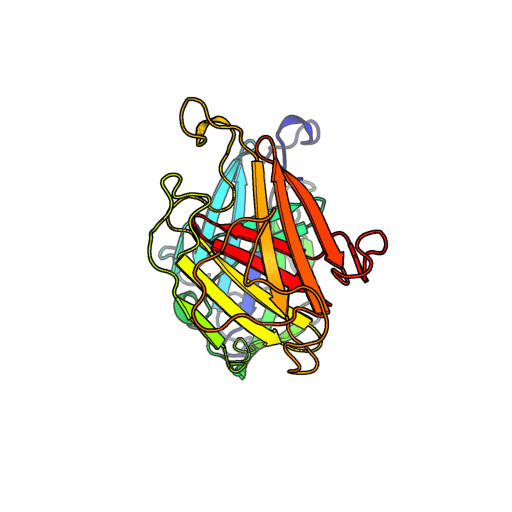 CA . LEU A 1 169 ? -3.702 -8.986 -9.793 1.00 91.12 169 LEU A CA 1
ATOM 1266 C C . LEU A 1 169 ? -2.701 -8.115 -9.020 1.00 91.12 169 LEU A C 1
ATOM 1268 O O . LEU A 1 169 ? -2.535 -6.930 -9.297 1.00 91.12 169 LEU A O 1
ATOM 1272 N N . HIS A 1 170 ? -2.008 -8.718 -8.062 1.00 90.12 170 HIS A N 1
ATOM 1273 C CA . HIS A 1 170 ? -1.005 -8.075 -7.225 1.00 90.12 170 HIS A CA 1
ATOM 1274 C C . HIS A 1 170 ? 0.390 -8.509 -7.667 1.00 90.12 170 HIS A C 1
ATOM 1276 O O . HIS A 1 170 ? 0.723 -9.698 -7.660 1.00 90.12 170 HIS A O 1
ATOM 1282 N N . LEU A 1 171 ? 1.214 -7.535 -8.033 1.00 94.44 171 LEU A N 1
ATOM 1283 C CA . LEU A 1 171 ? 2.560 -7.736 -8.553 1.00 94.44 171 LEU A CA 1
ATOM 1284 C C . LEU A 1 171 ? 3.580 -7.109 -7.617 1.00 94.44 171 LEU A C 1
ATOM 1286 O O . LEU A 1 171 ? 3.368 -6.017 -7.096 1.00 94.44 171 LEU A O 1
ATOM 1290 N N . SER A 1 172 ? 4.706 -7.785 -7.437 1.00 93.12 172 SER A N 1
ATOM 1291 C CA . SER A 1 172 ? 5.870 -7.240 -6.753 1.00 93.12 172 SER A CA 1
ATOM 1292 C C . SER A 1 172 ? 7.116 -7.473 -7.593 1.00 93.12 172 SER A C 1
ATOM 1294 O O . SER A 1 172 ? 7.268 -8.515 -8.233 1.00 93.12 172 SER A O 1
ATOM 1296 N N . MET A 1 173 ? 8.024 -6.508 -7.575 1.00 96.62 173 MET A N 1
ATOM 1297 C CA . MET A 1 173 ? 9.352 -6.613 -8.168 1.00 96.62 173 MET A CA 1
ATOM 1298 C C . MET A 1 173 ? 10.353 -6.018 -7.194 1.00 96.62 173 MET A C 1
ATOM 1300 O O . MET A 1 173 ? 10.135 -4.923 -6.685 1.00 96.62 173 MET A O 1
ATOM 1304 N N . THR A 1 174 ? 11.437 -6.737 -6.939 1.00 94.88 174 THR A N 1
ATOM 1305 C CA . THR A 1 174 ? 12.585 -6.219 -6.199 1.00 94.88 174 THR A CA 1
ATOM 1306 C C . THR A 1 174 ? 13.776 -6.095 -7.129 1.00 94.88 174 THR A C 1
ATOM 1308 O O . THR A 1 174 ? 13.951 -6.931 -8.020 1.00 94.88 174 THR A O 1
ATOM 1311 N N . VAL A 1 175 ? 14.588 -5.069 -6.914 1.00 96.69 175 VAL A N 1
ATOM 1312 C CA . VAL A 1 175 ? 15.852 -4.837 -7.622 1.00 96.69 175 VAL A CA 1
ATOM 1313 C C . VAL A 1 175 ? 17.025 -4.984 -6.653 1.00 96.69 175 VAL A C 1
ATOM 1315 O O . VAL A 1 175 ? 16.839 -5.064 -5.440 1.00 96.69 175 VAL A O 1
ATOM 1318 N N . TYR A 1 176 ? 18.254 -5.043 -7.157 1.00 95.56 176 TYR A N 1
ATOM 1319 C CA . TYR A 1 176 ? 19.441 -5.068 -6.295 1.00 95.56 176 TYR A CA 1
ATOM 1320 C C . TYR A 1 176 ? 19.798 -3.692 -5.703 1.00 95.56 176 TYR A C 1
ATOM 1322 O O . TYR A 1 176 ? 20.525 -3.619 -4.709 1.00 95.56 176 TYR A O 1
ATOM 1330 N N . GLY A 1 177 ? 19.323 -2.610 -6.322 1.00 93.69 177 GLY A N 1
ATOM 1331 C CA . GLY A 1 177 ? 19.508 -1.219 -5.911 1.00 93.69 177 GLY A CA 1
ATOM 1332 C C . GLY A 1 177 ? 18.235 -0.593 -5.342 1.00 93.69 177 GLY A C 1
ATOM 1333 O O . GLY A 1 177 ? 17.607 -1.147 -4.445 1.00 93.69 177 GLY A O 1
ATOM 1334 N N . THR A 1 178 ? 17.862 0.576 -5.863 1.00 93.31 178 THR A N 1
ATOM 1335 C CA . THR A 1 178 ? 16.658 1.316 -5.452 1.00 93.31 178 THR A CA 1
ATOM 1336 C C . THR A 1 178 ? 15.635 1.264 -6.577 1.00 93.31 178 THR A C 1
ATOM 1338 O O . THR A 1 178 ? 15.957 1.630 -7.701 1.00 93.31 178 THR A O 1
ATOM 1341 N N . ALA A 1 179 ? 14.393 0.861 -6.303 1.00 90.19 179 ALA A N 1
ATOM 1342 C CA . ALA A 1 179 ? 13.417 0.607 -7.368 1.00 90.19 179 ALA A CA 1
ATOM 1343 C C . ALA A 1 179 ? 12.766 1.885 -7.946 1.00 90.19 179 ALA A C 1
ATOM 1345 O O . ALA A 1 179 ? 12.296 1.901 -9.083 1.00 90.19 179 ALA A O 1
ATOM 1346 N N . ALA A 1 180 ? 12.805 2.995 -7.204 1.00 90.94 180 ALA A N 1
ATOM 1347 C CA . ALA A 1 180 ? 12.443 4.338 -7.671 1.00 90.94 180 ALA A CA 1
ATOM 1348 C C . ALA A 1 180 ? 13.591 5.318 -7.384 1.00 90.94 180 ALA A C 1
ATOM 1350 O O . ALA A 1 180 ? 13.473 6.177 -6.507 1.00 90.94 180 ALA A O 1
ATOM 1351 N N . PRO A 1 181 ? 14.731 5.173 -8.078 1.00 90.88 181 PRO A N 1
ATOM 1352 C CA . PRO A 1 181 ? 15.907 5.973 -7.787 1.00 90.88 181 PRO A CA 1
ATOM 1353 C C . PRO A 1 181 ? 15.634 7.437 -8.144 1.00 90.88 181 PRO A C 1
ATOM 1355 O O . PRO A 1 181 ? 15.056 7.753 -9.197 1.00 90.88 181 PRO A O 1
ATOM 1358 N N . SER A 1 182 ? 16.068 8.350 -7.280 1.00 91.44 182 SER A N 1
ATOM 1359 C CA . SER A 1 182 ? 16.091 9.771 -7.607 1.00 91.44 182 SER A CA 1
ATOM 1360 C C . SER A 1 182 ? 17.129 10.053 -8.701 1.00 91.44 182 SER A C 1
ATOM 1362 O O . SER A 1 182 ? 17.953 9.207 -9.064 1.00 91.44 182 SER A O 1
ATOM 1364 N N . VAL A 1 183 ? 17.108 11.269 -9.249 1.00 91.69 183 VAL A N 1
ATOM 1365 C CA . VAL A 1 183 ? 18.149 11.701 -10.195 1.00 91.69 183 VAL A CA 1
ATOM 1366 C C . VAL A 1 183 ? 19.536 11.626 -9.549 1.00 91.69 183 VAL A C 1
ATOM 1368 O O . VAL A 1 183 ? 20.483 11.216 -10.214 1.00 91.69 183 VAL A O 1
ATOM 1371 N N . ASP A 1 184 ? 19.638 11.943 -8.258 1.00 89.12 184 ASP A N 1
ATOM 1372 C CA . ASP A 1 184 ? 20.901 11.931 -7.514 1.00 89.12 184 ASP A CA 1
ATOM 1373 C C . ASP A 1 184 ? 21.401 10.506 -7.222 1.00 89.12 184 ASP A C 1
ATOM 1375 O O . ASP A 1 184 ? 22.604 10.295 -7.085 1.00 89.12 184 ASP A O 1
ATOM 1379 N N . ASP A 1 185 ? 20.501 9.519 -7.205 1.00 86.19 185 ASP A N 1
ATOM 1380 C CA . ASP A 1 185 ? 20.849 8.098 -7.059 1.00 86.19 185 ASP A CA 1
ATOM 1381 C C . ASP A 1 185 ? 21.350 7.474 -8.373 1.00 86.19 185 ASP A C 1
ATOM 1383 O O . ASP A 1 185 ? 21.763 6.316 -8.404 1.00 86.19 185 ASP A O 1
ATOM 1387 N N . THR A 1 186 ? 21.299 8.216 -9.483 1.00 85.50 186 THR A N 1
ATOM 1388 C CA . THR A 1 186 ? 21.673 7.693 -10.801 1.00 85.50 186 THR A CA 1
ATOM 1389 C C . THR A 1 186 ? 23.193 7.711 -10.979 1.00 85.50 186 THR A C 1
ATOM 1391 O O . THR A 1 186 ? 23.806 8.768 -10.806 1.00 85.50 186 THR A O 1
ATOM 1394 N N . PRO A 1 187 ? 23.824 6.591 -11.384 1.00 85.38 187 PRO A N 1
ATOM 1395 C CA . PRO A 1 187 ? 25.267 6.546 -11.601 1.00 85.38 187 PRO A CA 1
ATOM 1396 C C . PRO A 1 187 ? 25.769 7.595 -12.605 1.00 85.38 187 PRO A C 1
ATOM 1398 O O . PRO A 1 187 ? 25.102 7.924 -13.591 1.00 85.38 187 PRO A O 1
ATOM 1401 N N . GLU A 1 188 ? 26.986 8.103 -12.382 1.00 86.56 188 GLU A N 1
ATOM 1402 C CA . GLU A 1 188 ? 27.595 9.113 -13.253 1.00 86.56 188 GLU A CA 1
ATOM 1403 C C . GLU A 1 188 ? 27.650 8.632 -14.715 1.00 86.56 188 GLU A C 1
ATOM 1405 O O . GLU A 1 188 ? 28.101 7.528 -15.020 1.00 86.56 188 GLU A O 1
ATOM 1410 N N . GLY A 1 189 ? 27.186 9.481 -15.637 1.00 85.88 189 GLY A N 1
ATOM 1411 C CA . GLY A 1 189 ? 27.131 9.171 -17.068 1.00 85.88 189 GLY A CA 1
ATOM 1412 C C . GLY A 1 189 ? 25.889 8.389 -17.512 1.00 85.88 189 GLY A C 1
ATOM 1413 O O . GLY A 1 189 ? 25.700 8.216 -18.719 1.00 85.88 189 GLY A O 1
ATOM 1414 N N . MET A 1 190 ? 25.019 7.971 -16.586 1.00 87.56 190 MET A N 1
ATOM 1415 C CA . MET A 1 190 ? 23.734 7.343 -16.896 1.00 87.56 190 MET A CA 1
ATOM 1416 C C . MET A 1 190 ? 22.584 8.359 -16.904 1.00 87.56 190 MET A C 1
ATOM 1418 O O . MET A 1 190 ? 22.714 9.503 -16.468 1.00 87.56 190 MET A O 1
ATOM 1422 N N . LYS A 1 191 ? 21.443 7.955 -17.469 1.00 91.50 191 LYS A N 1
ATOM 1423 C CA . LYS A 1 191 ? 20.203 8.741 -17.458 1.00 91.50 191 LYS A CA 1
ATOM 1424 C C . LYS A 1 191 ? 19.232 8.086 -16.492 1.00 91.50 191 LYS A C 1
ATOM 1426 O O . LYS A 1 191 ? 19.040 6.881 -16.586 1.00 91.50 191 LYS A O 1
ATOM 1431 N N . ASN A 1 192 ? 18.576 8.877 -15.645 1.00 93.62 192 ASN A N 1
ATOM 1432 C CA . ASN A 1 192 ? 17.517 8.382 -14.770 1.00 93.62 192 ASN A CA 1
ATOM 1433 C C . ASN A 1 192 ? 16.285 8.017 -15.616 1.00 93.62 192 ASN A C 1
ATOM 1435 O O . ASN A 1 192 ? 15.433 8.865 -15.898 1.00 93.62 192 ASN A O 1
ATOM 1439 N N . ARG A 1 193 ? 16.256 6.783 -16.124 1.00 94.62 193 ARG A N 1
ATOM 1440 C CA . ARG A 1 193 ? 15.205 6.270 -17.001 1.00 94.62 193 ARG A CA 1
ATOM 1441 C C . ARG A 1 193 ? 15.121 4.752 -16.861 1.00 94.62 193 ARG A C 1
ATOM 1443 O O . ARG A 1 193 ? 15.966 4.046 -17.399 1.00 94.62 193 ARG A O 1
ATOM 1450 N N . TYR A 1 194 ? 14.068 4.289 -16.206 1.00 94.38 194 TYR A N 1
ATOM 1451 C CA . TYR A 1 194 ? 13.823 2.887 -15.885 1.00 94.38 194 TYR A CA 1
ATOM 1452 C C . TYR A 1 194 ? 12.410 2.535 -16.338 1.00 94.38 194 TYR A C 1
ATOM 1454 O O . TYR A 1 194 ? 11.481 3.302 -16.101 1.00 94.38 194 TYR A O 1
ATOM 1462 N N . TYR A 1 195 ? 12.240 1.408 -17.020 1.00 94.75 195 TYR A N 1
ATOM 1463 C CA . TYR A 1 195 ? 10.918 0.859 -17.315 1.00 94.75 195 TYR A CA 1
ATOM 1464 C C . TYR A 1 195 ? 10.917 -0.571 -16.825 1.00 94.75 195 TYR A C 1
ATOM 1466 O O . TYR A 1 195 ? 11.661 -1.402 -17.338 1.00 94.75 195 TYR A O 1
ATOM 1474 N N . TYR A 1 196 ? 10.117 -0.813 -15.799 1.00 95.50 196 TYR A N 1
ATOM 1475 C CA . TYR A 1 196 ? 9.923 -2.133 -15.238 1.00 95.50 196 TYR A CA 1
ATOM 1476 C C . TYR A 1 196 ? 8.708 -2.755 -15.909 1.00 95.50 196 TYR A C 1
ATOM 1478 O O . TYR A 1 196 ? 7.642 -2.133 -15.962 1.00 95.50 196 TYR A O 1
ATOM 1486 N N . HIS A 1 197 ? 8.878 -3.969 -16.424 1.00 95.44 197 HIS A N 1
ATOM 1487 C CA . HIS A 1 197 ? 7.841 -4.695 -17.147 1.00 95.44 197 HIS A CA 1
ATOM 1488 C C . HIS A 1 197 ? 7.601 -6.055 -16.508 1.00 95.44 197 HIS A C 1
ATOM 1490 O O . HIS A 1 197 ? 8.534 -6.837 -16.330 1.00 95.44 197 HIS A O 1
ATOM 1496 N N . TRP A 1 198 ? 6.338 -6.363 -16.230 1.00 96.44 198 TRP A N 1
ATOM 1497 C CA . TRP A 1 198 ? 5.896 -7.741 -16.038 1.00 96.44 198 TRP A CA 1
ATOM 1498 C C . TRP A 1 198 ? 5.285 -8.240 -17.342 1.00 96.44 198 TRP A C 1
ATOM 1500 O O . TRP A 1 198 ? 4.463 -7.553 -17.947 1.00 96.44 198 TRP A O 1
ATOM 1510 N N . LEU A 1 199 ? 5.703 -9.431 -17.761 1.00 95.75 199 LEU A N 1
ATOM 1511 C CA . LEU A 1 199 ? 5.279 -10.089 -18.993 1.00 95.75 199 LEU A CA 1
ATOM 1512 C C . LEU A 1 199 ? 4.404 -11.291 -18.631 1.00 95.75 199 LEU A C 1
ATOM 1514 O O . LEU A 1 199 ? 4.836 -12.146 -17.855 1.00 95.75 199 LEU A O 1
ATOM 1518 N N . PHE A 1 200 ? 3.208 -11.371 -19.207 1.00 94.88 200 PHE A N 1
ATOM 1519 C CA . PHE A 1 200 ? 2.274 -12.471 -18.979 1.00 94.88 200 PHE A CA 1
ATOM 1520 C C . PHE A 1 200 ? 1.962 -13.179 -20.290 1.00 94.88 200 PHE A C 1
ATOM 1522 O O . PHE A 1 200 ? 1.474 -12.563 -21.232 1.00 94.88 200 PHE A O 1
ATOM 1529 N N . ASP A 1 201 ? 2.230 -14.478 -20.313 1.00 95.31 201 ASP A N 1
ATOM 1530 C CA . ASP A 1 201 ? 1.756 -15.419 -21.327 1.00 95.31 201 ASP A CA 1
ATOM 1531 C C . ASP A 1 201 ? 0.438 -16.007 -20.806 1.00 95.31 201 ASP A C 1
ATOM 1533 O O . ASP A 1 201 ? 0.418 -16.767 -19.830 1.00 95.31 201 ASP A O 1
ATOM 1537 N N . THR A 1 202 ? -0.675 -15.530 -21.356 1.00 93.62 202 THR A N 1
ATOM 1538 C CA . THR A 1 202 ? -2.017 -15.783 -20.815 1.00 93.62 202 THR A CA 1
ATOM 1539 C C . THR A 1 202 ? -2.696 -16.974 -21.473 1.00 93.62 202 THR A C 1
ATOM 1541 O O . THR A 1 202 ? -3.585 -17.583 -20.868 1.00 93.62 202 THR A O 1
ATOM 1544 N N . ASP A 1 203 ? -2.261 -17.342 -22.676 1.00 94.25 203 ASP A N 1
ATOM 1545 C CA . ASP A 1 203 ? -2.756 -18.499 -23.415 1.00 94.25 203 ASP A CA 1
ATOM 1546 C C . ASP A 1 203 ? -1.824 -19.728 -23.328 1.00 94.25 203 ASP A C 1
ATOM 1548 O O . ASP A 1 203 ? -2.232 -20.837 -23.691 1.00 94.25 203 ASP A O 1
ATOM 1552 N N . SER A 1 204 ? -0.634 -19.569 -22.731 1.00 93.38 204 SER A N 1
ATOM 1553 C CA . SER A 1 204 ? 0.423 -20.583 -22.617 1.00 93.38 204 SER A CA 1
ATOM 1554 C C . SER A 1 204 ? 0.961 -21.067 -23.969 1.00 93.38 204 SER A C 1
ATOM 1556 O O . SER A 1 204 ? 1.448 -22.204 -24.066 1.00 93.38 204 SER A O 1
ATOM 1558 N N . ASP A 1 205 ? 0.872 -20.240 -25.012 1.00 93.00 205 ASP A N 1
ATOM 1559 C CA . ASP A 1 205 ? 1.418 -20.502 -26.338 1.00 93.00 205 ASP A CA 1
ATOM 1560 C C . ASP A 1 205 ? 2.564 -19.533 -26.663 1.00 93.00 205 ASP A C 1
ATOM 1562 O O . ASP A 1 205 ? 2.394 -18.428 -27.153 1.00 93.00 205 ASP A O 1
ATOM 1566 N N . ILE A 1 206 ? 3.802 -20.013 -26.537 1.00 93.12 206 ILE A N 1
ATOM 1567 C CA . ILE A 1 206 ? 4.999 -19.242 -26.913 1.00 93.12 206 ILE A CA 1
ATOM 1568 C C . ILE A 1 206 ? 4.999 -18.743 -28.375 1.00 93.12 206 ILE A C 1
ATOM 1570 O O . ILE A 1 206 ? 5.853 -17.943 -28.767 1.00 93.12 206 ILE A O 1
ATOM 1574 N N . ALA A 1 207 ? 4.138 -19.274 -29.247 1.00 92.50 207 ALA A N 1
ATOM 1575 C CA . ALA A 1 207 ? 4.037 -18.824 -30.627 1.00 92.50 207 ALA A CA 1
ATOM 1576 C C . ALA A 1 207 ? 3.243 -17.517 -30.798 1.00 92.50 207 ALA A C 1
ATOM 1578 O O . ALA A 1 207 ? 3.431 -16.873 -31.838 1.00 92.50 207 ALA A O 1
ATOM 1579 N N . THR A 1 208 ? 2.399 -17.143 -29.836 1.00 91.75 208 THR A N 1
ATOM 1580 C CA . THR A 1 208 ? 1.591 -15.914 -29.820 1.00 91.75 208 THR A CA 1
ATOM 1581 C C . THR A 1 208 ? 2.281 -14.813 -28.998 1.00 91.75 208 THR A C 1
ATOM 1583 O O . THR A 1 208 ? 3.353 -15.020 -28.425 1.00 91.75 208 THR A O 1
ATOM 1586 N N . GLY A 1 209 ? 1.748 -13.590 -29.066 1.00 92.62 209 GLY A N 1
ATOM 1587 C CA . GLY A 1 209 ? 2.267 -12.447 -28.313 1.00 92.62 209 GLY A CA 1
ATOM 1588 C C . GLY A 1 209 ? 3.680 -11.961 -28.683 1.00 92.62 209 GLY A C 1
ATOM 1589 O O . GLY A 1 209 ? 4.241 -12.249 -29.749 1.00 92.62 209 GLY A O 1
ATOM 1590 N N . PHE A 1 210 ? 4.260 -11.172 -27.777 1.00 93.19 210 PHE A N 1
ATOM 1591 C CA . PHE A 1 210 ? 5.629 -10.664 -27.836 1.00 93.19 210 PHE A CA 1
ATOM 1592 C C . PHE A 1 210 ? 6.625 -11.693 -27.294 1.00 93.19 210 PHE A C 1
ATOM 1594 O O . PHE A 1 210 ? 6.586 -12.074 -26.124 1.00 93.19 210 PHE A O 1
ATOM 1601 N N . LYS A 1 211 ? 7.578 -12.108 -28.131 1.00 93.69 211 LYS A N 1
ATOM 1602 C CA . LYS A 1 211 ? 8.637 -13.041 -27.729 1.00 93.69 211 LYS A CA 1
ATOM 1603 C C . LYS A 1 211 ? 9.759 -12.321 -27.000 1.00 93.69 211 LYS A C 1
ATOM 1605 O O . LYS A 1 211 ? 10.394 -11.437 -27.566 1.00 93.69 211 LYS A O 1
ATOM 1610 N N . ASN A 1 212 ? 10.062 -12.760 -25.780 1.00 93.75 212 ASN A N 1
ATOM 1611 C CA . ASN A 1 212 ? 11.118 -12.163 -24.955 1.00 93.75 212 ASN A CA 1
ATOM 1612 C C . ASN A 1 212 ? 12.502 -12.833 -25.103 1.00 93.75 212 ASN A C 1
ATOM 1614 O O . ASN A 1 212 ? 13.388 -12.618 -24.275 1.00 93.75 212 ASN A O 1
ATOM 1618 N N . ASP A 1 213 ? 12.727 -13.639 -26.143 1.00 93.81 213 ASP A N 1
ATOM 1619 C CA . ASP A 1 213 ? 14.040 -14.238 -26.435 1.00 93.81 213 ASP A CA 1
ATOM 1620 C C . ASP A 1 213 ? 15.043 -13.237 -27.041 1.00 93.81 213 ASP A C 1
ATOM 1622 O O . ASP A 1 213 ? 16.259 -13.462 -27.005 1.00 93.81 213 ASP A O 1
ATOM 1626 N N . ALA A 1 214 ? 14.554 -12.102 -27.543 1.00 92.25 214 ALA A N 1
ATOM 1627 C CA . ALA A 1 214 ? 15.364 -10.983 -27.993 1.00 92.25 214 ALA A CA 1
ATOM 1628 C C . ALA A 1 214 ? 14.715 -9.631 -27.661 1.00 92.25 214 ALA A C 1
ATOM 1630 O O . ALA A 1 214 ? 13.499 -9.475 -27.719 1.00 92.25 214 ALA A O 1
ATOM 1631 N N . TYR A 1 215 ? 15.545 -8.626 -27.385 1.00 87.88 215 TYR A N 1
ATOM 1632 C CA . TYR A 1 215 ? 15.133 -7.241 -27.175 1.00 87.88 215 TYR A CA 1
ATOM 1633 C C . TYR A 1 215 ? 15.975 -6.303 -28.049 1.00 87.88 215 TYR A C 1
ATOM 1635 O O . TYR A 1 215 ? 17.206 -6.380 -28.059 1.00 87.88 215 TYR A O 1
ATOM 1643 N N . GLU A 1 216 ? 15.313 -5.460 -28.851 1.00 87.19 216 GLU A N 1
ATOM 1644 C CA . GLU A 1 216 ? 15.945 -4.571 -29.848 1.00 87.19 216 GLU A CA 1
ATOM 1645 C C . GLU A 1 216 ? 16.981 -5.278 -30.754 1.00 87.19 216 GLU A C 1
ATOM 1647 O O . GLU A 1 216 ? 18.005 -4.719 -31.146 1.00 87.19 216 GLU A O 1
ATOM 1652 N N . GLY A 1 217 ? 16.717 -6.545 -31.093 1.00 88.06 217 GLY A N 1
ATOM 1653 C CA . GLY A 1 217 ? 17.584 -7.370 -31.941 1.00 88.06 217 GLY A CA 1
ATOM 1654 C C . GLY A 1 217 ? 18.753 -8.052 -31.221 1.00 88.06 217 GLY A C 1
ATOM 1655 O O . GLY A 1 217 ? 19.507 -8.780 -31.869 1.00 88.06 217 GLY A O 1
ATOM 1656 N N . ASN A 1 218 ? 18.896 -7.869 -29.907 1.00 91.06 218 ASN A N 1
ATOM 1657 C CA . ASN A 1 218 ? 19.892 -8.555 -29.087 1.00 91.06 218 ASN A CA 1
ATOM 1658 C C . ASN A 1 218 ? 19.248 -9.714 -28.324 1.00 91.06 218 ASN A C 1
ATOM 1660 O O . ASN A 1 218 ? 18.163 -9.569 -27.775 1.00 91.06 218 ASN A O 1
ATOM 1664 N N . SER A 1 219 ? 19.929 -10.858 -28.268 1.00 93.19 219 SER A N 1
ATOM 1665 C CA . SER A 1 219 ? 19.493 -12.012 -27.473 1.00 93.19 219 SER A CA 1
ATOM 1666 C C . SER A 1 219 ? 19.416 -11.647 -25.990 1.00 93.19 219 SER A C 1
ATOM 1668 O O . SER A 1 219 ? 20.386 -11.111 -25.457 1.00 93.19 219 SER A O 1
ATOM 1670 N N . THR A 1 220 ? 18.327 -12.017 -25.312 1.00 90.75 220 THR A N 1
ATOM 1671 C CA . THR A 1 220 ? 18.179 -11.822 -23.855 1.00 90.75 220 THR A CA 1
ATOM 1672 C C . THR A 1 220 ? 18.920 -12.879 -23.040 1.00 90.75 220 THR A C 1
ATOM 1674 O O . THR A 1 220 ? 19.196 -12.682 -21.866 1.00 90.75 220 THR A O 1
ATOM 1677 N N . GLY A 1 221 ? 19.268 -14.016 -23.654 1.00 89.75 221 GLY A N 1
ATOM 1678 C CA . GLY A 1 221 ? 19.963 -15.111 -22.966 1.00 89.75 221 GLY A CA 1
ATOM 1679 C C . GLY A 1 221 ? 19.050 -15.993 -22.106 1.00 89.75 221 GLY A C 1
ATOM 1680 O O . GLY A 1 221 ? 19.539 -16.915 -21.451 1.00 89.75 221 GLY A O 1
ATOM 1681 N N . LEU A 1 222 ? 17.733 -15.764 -22.144 1.00 90.75 222 LEU A N 1
ATOM 1682 C CA . LEU A 1 222 ? 16.754 -16.559 -21.408 1.00 90.75 222 LEU A CA 1
ATOM 1683 C C . LEU A 1 222 ? 16.756 -18.027 -21.854 1.00 90.75 222 LEU A C 1
ATOM 1685 O O . LEU A 1 222 ? 16.749 -18.354 -23.039 1.00 90.75 222 LEU A O 1
ATOM 1689 N N . THR A 1 223 ? 16.705 -18.937 -20.880 1.00 90.31 223 THR A N 1
ATOM 1690 C CA . THR A 1 223 ? 16.642 -20.389 -21.142 1.00 90.31 223 THR A CA 1
ATOM 1691 C C . THR A 1 223 ? 15.225 -20.892 -21.422 1.00 90.31 223 THR A C 1
ATOM 1693 O O . THR A 1 223 ? 15.057 -21.961 -22.010 1.00 90.31 223 THR A O 1
ATOM 1696 N N . LYS A 1 224 ? 14.211 -20.138 -20.986 1.00 90.62 224 LYS A N 1
ATOM 1697 C CA . LYS A 1 224 ? 12.783 -20.443 -21.133 1.00 90.62 224 LYS A CA 1
ATOM 1698 C C . LYS A 1 224 ? 12.025 -19.164 -21.512 1.00 90.62 224 LYS A C 1
ATOM 1700 O O . LYS A 1 224 ? 11.404 -18.563 -20.637 1.00 90.62 224 LYS A O 1
ATOM 1705 N N . PRO A 1 225 ? 12.140 -18.703 -22.767 1.00 94.31 225 PRO A N 1
ATOM 1706 C CA . PRO A 1 225 ? 11.365 -17.560 -23.226 1.00 94.31 225 PRO A CA 1
ATOM 1707 C C . PRO A 1 225 ? 9.863 -17.875 -23.238 1.00 94.31 225 PRO A C 1
ATOM 1709 O O . PRO A 1 225 ? 9.471 -19.044 -23.232 1.00 94.31 225 PRO A O 1
ATOM 1712 N N . ILE A 1 226 ? 9.049 -16.825 -23.267 1.00 95.31 226 ILE A N 1
ATOM 1713 C CA . ILE A 1 226 ? 7.584 -16.868 -23.334 1.00 95.31 226 ILE A CA 1
ATOM 1714 C C . ILE A 1 226 ? 7.075 -15.995 -24.488 1.00 95.31 226 ILE A C 1
ATOM 1716 O O . ILE A 1 226 ? 7.822 -15.155 -25.006 1.00 95.31 226 ILE A O 1
ATOM 1720 N N . GLY A 1 227 ? 5.820 -16.210 -24.885 1.00 95.69 227 GLY A N 1
ATOM 1721 C CA . GLY A 1 227 ? 5.062 -15.323 -25.765 1.00 95.69 227 GLY A CA 1
ATOM 1722 C C . GLY A 1 227 ? 4.126 -14.474 -24.914 1.00 95.69 227 GLY A C 1
ATOM 1723 O O . GLY A 1 227 ? 3.139 -14.979 -24.407 1.00 95.69 227 GLY A O 1
ATOM 1724 N N . ALA A 1 228 ? 4.481 -13.220 -24.642 1.00 95.88 228 ALA A N 1
ATOM 1725 C CA . ALA A 1 228 ? 3.698 -12.374 -23.747 1.00 95.88 228 ALA A CA 1
ATOM 1726 C C . ALA A 1 228 ? 2.500 -11.750 -24.479 1.00 95.88 228 ALA A C 1
ATOM 1728 O O . ALA A 1 228 ? 2.696 -11.044 -25.466 1.00 95.88 228 ALA A O 1
ATOM 1729 N N . ASP A 1 229 ? 1.292 -11.945 -23.958 1.00 95.69 229 ASP A N 1
ATOM 1730 C CA . ASP A 1 229 ? 0.044 -11.342 -24.457 1.00 95.69 229 ASP A CA 1
ATOM 1731 C C . ASP A 1 229 ? -0.342 -10.072 -23.690 1.00 95.69 229 ASP A C 1
ATOM 1733 O O . ASP A 1 229 ? -1.181 -9.290 -24.127 1.00 95.69 229 ASP A O 1
ATOM 1737 N N . LEU A 1 230 ? 0.248 -9.879 -22.511 1.00 95.50 230 LEU A N 1
ATOM 1738 C CA . LEU A 1 230 ? -0.014 -8.744 -21.640 1.00 95.50 230 LEU A CA 1
ATOM 1739 C C . LEU A 1 230 ? 1.299 -8.248 -21.040 1.00 95.50 230 LEU A C 1
ATOM 1741 O O . LEU A 1 230 ? 2.091 -9.023 -20.494 1.00 95.50 230 LEU A O 1
ATOM 1745 N N . VAL A 1 231 ? 1.494 -6.935 -21.100 1.00 96.38 231 VAL A N 1
ATOM 1746 C CA . VAL A 1 231 ? 2.576 -6.233 -20.417 1.00 96.38 231 VAL A CA 1
ATOM 1747 C C . VAL A 1 231 ? 1.984 -5.281 -19.398 1.00 96.38 231 VAL A C 1
ATOM 1749 O O . VAL A 1 231 ? 1.126 -4.469 -19.726 1.00 96.38 231 VAL A O 1
ATOM 1752 N N . VAL A 1 232 ? 2.481 -5.347 -18.166 1.00 97.62 232 VAL A N 1
ATOM 1753 C CA . VAL A 1 232 ? 2.241 -4.325 -17.141 1.00 97.62 232 VAL A CA 1
ATOM 1754 C C . VAL A 1 232 ? 3.517 -3.505 -16.998 1.00 97.62 232 VAL A C 1
ATOM 1756 O O . VAL A 1 232 ? 4.575 -4.071 -16.722 1.00 97.62 232 VAL A O 1
ATOM 1759 N N . GLN A 1 233 ? 3.433 -2.190 -17.205 1.00 96.56 233 GLN A N 1
ATOM 1760 C CA . GLN A 1 233 ? 4.578 -1.284 -17.196 1.00 96.56 233 GLN A CA 1
ATOM 1761 C C . GLN A 1 233 ? 4.496 -0.252 -16.075 1.00 96.56 233 GLN A C 1
ATOM 1763 O O . GLN A 1 233 ? 3.569 0.558 -16.038 1.00 96.56 233 GLN A O 1
ATOM 1768 N N . LEU A 1 234 ? 5.574 -0.166 -15.291 1.00 97.00 234 LEU A N 1
ATOM 1769 C CA . LEU A 1 234 ? 5.899 1.007 -14.483 1.00 97.00 234 LEU A CA 1
ATOM 1770 C C . LEU A 1 234 ? 7.123 1.723 -15.067 1.00 97.00 234 LEU A C 1
ATOM 1772 O O . LEU A 1 234 ? 8.263 1.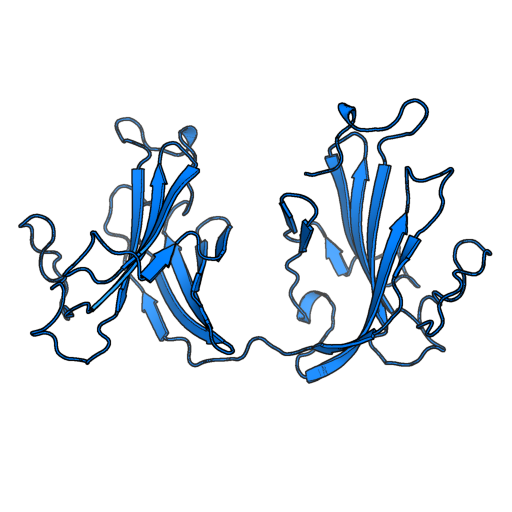288 -14.910 1.00 97.00 234 LEU A O 1
ATOM 1776 N N . GLY A 1 235 ? 6.887 2.848 -15.732 1.00 96.12 235 GLY A N 1
ATOM 1777 C CA . GLY A 1 235 ? 7.923 3.757 -16.201 1.00 96.12 235 GLY A CA 1
ATOM 1778 C C . GLY A 1 235 ? 8.332 4.755 -15.122 1.00 96.12 235 GLY A C 1
ATOM 1779 O O . GLY A 1 235 ? 7.489 5.329 -14.433 1.00 96.12 235 GLY A O 1
ATOM 1780 N N . TRP A 1 236 ? 9.630 5.013 -15.016 1.00 95.06 236 TRP A N 1
ATOM 1781 C CA . TRP A 1 236 ? 10.244 5.964 -14.099 1.00 95.06 236 TRP A CA 1
ATOM 1782 C C . TRP A 1 236 ? 11.284 6.800 -14.835 1.00 95.06 236 TRP A C 1
ATOM 1784 O O . TRP A 1 236 ? 12.184 6.280 -15.497 1.00 95.06 236 TRP A O 1
ATOM 1794 N N . ARG A 1 237 ? 11.164 8.121 -14.752 1.00 94.62 237 ARG A N 1
ATOM 1795 C CA . ARG A 1 237 ? 12.042 9.041 -15.463 1.00 94.62 237 ARG A CA 1
ATOM 1796 C C . ARG A 1 237 ? 12.225 10.329 -14.691 1.00 94.62 237 ARG A C 1
ATOM 1798 O O . ARG A 1 237 ? 11.252 10.924 -14.239 1.00 94.62 237 ARG A O 1
ATOM 1805 N N . ASP A 1 238 ? 13.466 10.792 -14.621 1.00 93.00 238 ASP A N 1
ATOM 1806 C CA . ASP A 1 238 ? 13.833 12.032 -13.938 1.00 93.00 238 ASP A CA 1
ATOM 1807 C C . ASP A 1 238 ? 13.299 12.078 -12.484 1.00 93.00 238 ASP A C 1
ATOM 1809 O O . ASP A 1 238 ? 12.813 13.109 -12.018 1.00 93.00 238 ASP A O 1
ATOM 1813 N N . GLY A 1 239 ? 13.356 10.941 -11.779 1.00 89.31 239 GLY A N 1
ATOM 1814 C CA . GLY A 1 239 ? 12.945 10.800 -10.380 1.00 89.31 239 GLY A CA 1
ATOM 1815 C C . GLY A 1 239 ? 11.433 10.736 -10.143 1.00 89.31 239 GLY A C 1
ATOM 1816 O O . GLY A 1 239 ? 10.994 10.984 -9.022 1.00 89.31 239 GLY A O 1
ATOM 1817 N N . LYS A 1 240 ? 10.624 10.464 -11.173 1.00 91.75 240 LYS A N 1
ATOM 1818 C CA . LYS A 1 240 ? 9.157 10.406 -11.067 1.00 91.75 240 LYS A CA 1
ATOM 1819 C C . LYS A 1 240 ? 8.537 9.388 -12.034 1.00 91.75 240 LYS A C 1
ATOM 1821 O O . LYS A 1 240 ? 9.173 9.044 -13.031 1.00 91.75 240 LYS A O 1
ATOM 1826 N N . PRO A 1 241 ? 7.281 8.962 -11.816 1.00 93.00 241 PRO A N 1
ATOM 1827 C CA . PRO A 1 241 ? 6.581 8.089 -12.753 1.00 93.00 241 PRO A CA 1
ATOM 1828 C C . PRO A 1 241 ? 6.473 8.700 -14.158 1.00 93.00 241 PRO A C 1
ATOM 1830 O O . PRO A 1 241 ? 6.227 9.899 -14.324 1.00 93.00 241 PRO A O 1
ATOM 1833 N N . ASN A 1 242 ? 6.648 7.868 -15.183 1.00 90.88 242 ASN A N 1
ATOM 1834 C CA . ASN A 1 242 ? 6.534 8.234 -16.591 1.00 90.88 242 ASN A CA 1
ATOM 1835 C C . ASN A 1 242 ? 6.010 7.059 -17.432 1.00 90.88 242 ASN A C 1
ATOM 1837 O O . ASN A 1 242 ? 6.760 6.444 -18.187 1.00 90.88 242 ASN A O 1
ATOM 1841 N N . GLY A 1 243 ? 4.707 6.801 -17.313 1.00 91.06 243 GLY A N 1
ATOM 1842 C CA . GLY A 1 243 ? 3.990 5.740 -18.023 1.00 91.06 243 GLY A CA 1
ATOM 1843 C C . GLY A 1 243 ? 3.659 4.585 -17.088 1.00 91.06 243 GLY A C 1
ATOM 1844 O O . GLY A 1 243 ? 4.529 3.767 -16.812 1.00 91.06 243 GLY A O 1
ATOM 1845 N N . VAL A 1 244 ? 2.421 4.552 -16.599 1.00 96.00 244 VAL A N 1
ATOM 1846 C CA . VAL A 1 244 ? 1.892 3.521 -15.697 1.00 96.00 244 VAL A CA 1
ATOM 1847 C C . VAL A 1 244 ? 0.663 2.934 -16.367 1.00 96.00 244 VAL A C 1
ATOM 1849 O O . VAL A 1 244 ? -0.399 3.547 -16.338 1.00 96.00 244 VAL A O 1
ATOM 1852 N N . TYR A 1 245 ? 0.826 1.809 -17.052 1.00 96.62 245 TYR A N 1
ATOM 1853 C CA . TYR A 1 245 ? -0.258 1.216 -17.830 1.00 96.62 245 TYR A CA 1
ATOM 1854 C C . TYR A 1 245 ? -0.024 -0.268 -18.106 1.00 96.62 245 TYR A C 1
ATOM 1856 O O . TYR A 1 245 ? 1.101 -0.768 -18.023 1.00 96.62 245 TYR A O 1
ATOM 1864 N N . ALA A 1 246 ? -1.103 -0.967 -18.437 1.00 96.81 246 ALA A N 1
ATOM 1865 C CA . ALA A 1 246 ? -1.089 -2.334 -18.931 1.00 96.81 246 ALA A CA 1
ATOM 1866 C C . ALA A 1 246 ? -1.606 -2.369 -20.374 1.00 96.81 246 ALA A C 1
ATOM 1868 O O . ALA A 1 246 ? -2.545 -1.643 -20.698 1.00 96.81 246 ALA A O 1
ATOM 1869 N N . TYR A 1 247 ? -1.005 -3.184 -21.237 1.00 95.94 247 TYR A N 1
ATOM 1870 C CA . TYR A 1 247 ? -1.297 -3.203 -22.673 1.00 95.94 247 TYR A CA 1
ATOM 1871 C C . TYR A 1 247 ? -1.030 -4.574 -23.304 1.00 95.94 247 TYR A C 1
ATOM 1873 O O . TYR A 1 247 ? -0.291 -5.390 -22.749 1.00 95.94 247 TYR A O 1
ATOM 1881 N N . ASP A 1 248 ? -1.632 -4.807 -24.470 1.00 95.06 248 ASP A N 1
ATOM 1882 C CA . ASP A 1 248 ? -1.281 -5.920 -25.356 1.00 95.06 248 ASP A CA 1
ATOM 1883 C C . ASP A 1 248 ? -0.019 -5.524 -26.143 1.00 95.06 248 ASP A C 1
ATOM 1885 O O . ASP A 1 248 ? -0.049 -4.536 -26.877 1.00 95.06 248 ASP A O 1
ATOM 1889 N N . PRO A 1 249 ? 1.110 -6.241 -26.023 1.00 91.94 249 PRO A N 1
ATOM 1890 C CA . PRO A 1 249 ? 2.353 -5.850 -26.682 1.00 91.94 249 PRO A CA 1
ATOM 1891 C C . PRO A 1 249 ? 2.341 -6.023 -28.210 1.00 91.94 249 PRO A C 1
ATOM 1893 O O . PRO A 1 249 ? 3.315 -5.654 -28.869 1.00 91.94 249 PRO A O 1
ATOM 1896 N N . VAL A 1 250 ? 1.280 -6.590 -28.791 1.00 88.38 250 VAL A N 1
ATOM 1897 C CA . VAL A 1 250 ? 1.052 -6.625 -30.244 1.00 88.38 250 VAL A CA 1
ATOM 1898 C C . VAL A 1 250 ? 0.350 -5.348 -30.740 1.00 88.38 250 VAL A C 1
ATOM 1900 O O . VAL A 1 250 ? 0.486 -5.008 -31.918 1.00 88.38 250 VAL A O 1
ATOM 1903 N N . ASP A 1 251 ? -0.356 -4.634 -29.859 1.00 88.06 251 ASP A N 1
ATOM 1904 C CA . ASP A 1 251 ? -1.035 -3.355 -30.118 1.00 88.06 251 ASP A CA 1
ATOM 1905 C C . ASP A 1 251 ? -0.804 -2.388 -28.941 1.00 88.06 251 ASP A C 1
ATOM 1907 O O . ASP A 1 251 ? -1.679 -2.147 -28.106 1.00 88.06 251 ASP A O 1
ATOM 1911 N N . ASP A 1 252 ? 0.415 -1.846 -28.858 1.00 80.31 252 ASP A N 1
ATOM 1912 C CA . ASP A 1 252 ? 0.870 -0.986 -27.757 1.00 80.31 252 ASP A CA 1
ATOM 1913 C C . ASP A 1 252 ? 0.295 0.442 -27.796 1.00 80.31 252 ASP A C 1
ATOM 1915 O O . ASP A 1 252 ? 0.491 1.217 -26.859 1.00 80.31 252 ASP A O 1
ATOM 1919 N N . ASP A 1 253 ? -0.475 0.775 -28.836 1.00 85.81 253 ASP A N 1
ATOM 1920 C CA . ASP A 1 253 ? -1.211 2.036 -28.956 1.00 85.81 253 ASP A CA 1
ATOM 1921 C C . ASP A 1 253 ? -2.495 2.055 -28.095 1.00 85.81 253 ASP A C 1
ATOM 1923 O O . ASP A 1 253 ? -3.091 3.121 -27.892 1.00 85.81 253 ASP A O 1
ATOM 1927 N N . VAL A 1 254 ? -2.945 0.896 -27.586 1.00 88.06 254 VAL A N 1
ATOM 1928 C CA . VAL A 1 254 ? -4.175 0.761 -26.791 1.00 88.06 254 VAL A CA 1
ATOM 1929 C C . VAL A 1 254 ? -3.869 0.225 -25.396 1.00 88.06 254 VAL A C 1
ATOM 1931 O O . VAL A 1 254 ? -3.573 -0.951 -25.193 1.00 88.06 254 VAL A O 1
ATOM 1934 N N . HIS A 1 255 ? -4.023 1.090 -24.396 1.00 92.44 255 HIS A N 1
ATOM 1935 C CA . HIS A 1 255 ? -3.915 0.682 -23.002 1.00 92.44 255 HIS A CA 1
ATOM 1936 C C . HIS A 1 255 ? -5.194 -0.031 -22.544 1.00 92.44 255 HIS A C 1
ATOM 1938 O O . HIS A 1 255 ? -6.316 0.419 -22.792 1.00 92.44 255 HIS A O 1
ATOM 1944 N N . LEU A 1 256 ? -5.008 -1.150 -21.852 1.00 93.94 256 LEU A N 1
ATOM 1945 C CA . LEU A 1 256 ? -6.063 -1.909 -21.183 1.00 93.94 256 LEU A CA 1
ATOM 1946 C C . LEU A 1 256 ? -6.403 -1.284 -19.826 1.00 93.94 256 LEU A C 1
ATOM 1948 O O . LEU A 1 256 ? -7.568 -1.231 -19.437 1.00 93.94 256 LEU A O 1
ATOM 1952 N N . VAL A 1 257 ? -5.376 -0.803 -19.124 1.00 94.19 257 VAL A N 1
ATOM 1953 C CA . VAL A 1 257 ? -5.474 -0.110 -17.836 1.00 94.19 257 VAL A CA 1
ATOM 1954 C C . VAL A 1 257 ? -4.456 1.025 -17.827 1.00 94.19 257 VAL A C 1
ATOM 1956 O O . VAL A 1 257 ? -3.303 0.807 -18.186 1.00 94.19 257 VAL A O 1
ATOM 1959 N N . ASP A 1 258 ? -4.864 2.199 -17.359 1.00 94.62 258 ASP A N 1
ATOM 1960 C CA . ASP A 1 258 ? -4.002 3.354 -17.096 1.00 94.62 258 ASP A CA 1
ATOM 1961 C C . ASP A 1 258 ? -3.982 3.667 -15.598 1.00 94.62 258 ASP A C 1
ATOM 1963 O O . ASP A 1 258 ? -4.963 3.416 -14.897 1.00 94.62 258 ASP A O 1
ATOM 1967 N N . ASP A 1 259 ? -2.880 4.253 -15.127 1.00 93.06 259 ASP A N 1
ATOM 1968 C CA . ASP A 1 259 ? -2.741 4.836 -13.788 1.00 93.06 259 ASP A CA 1
ATOM 1969 C C . ASP A 1 259 ? -3.157 3.881 -12.651 1.00 93.06 259 ASP A C 1
ATOM 1971 O O . ASP A 1 259 ? -3.772 4.283 -11.659 1.00 93.06 259 ASP A O 1
ATOM 1975 N N . TYR A 1 260 ? -2.819 2.595 -12.792 1.00 91.62 260 TYR A N 1
ATOM 1976 C CA . TYR A 1 260 ? -3.081 1.591 -11.764 1.00 91.62 260 TYR A CA 1
ATOM 1977 C C . TYR A 1 260 ? -2.353 1.921 -10.452 1.00 91.62 260 TYR A C 1
ATOM 1979 O O . TYR A 1 260 ? -1.328 2.609 -10.423 1.00 91.62 260 TYR A O 1
ATOM 1987 N N . ASN A 1 261 ? -2.865 1.392 -9.340 1.00 89.06 261 ASN A N 1
ATOM 1988 C CA . ASN A 1 261 ? -2.286 1.648 -8.025 1.00 89.06 261 ASN A CA 1
ATOM 1989 C C . ASN A 1 261 ? -0.923 0.965 -7.890 1.00 89.06 261 ASN A C 1
ATOM 1991 O O . ASN A 1 261 ? -0.798 -0.240 -8.105 1.00 89.06 261 ASN A O 1
ATOM 1995 N N . PHE A 1 262 ? 0.087 1.719 -7.464 1.00 92.12 262 PHE A N 1
ATOM 1996 C CA . PHE A 1 262 ? 1.401 1.178 -7.140 1.00 92.12 262 PHE A CA 1
ATOM 1997 C C . PHE A 1 262 ? 2.019 1.897 -5.940 1.00 92.12 262 PHE A C 1
ATOM 1999 O O . PHE A 1 262 ? 1.656 3.026 -5.600 1.00 92.12 262 PHE A O 1
ATOM 2006 N N . SER A 1 263 ? 2.980 1.241 -5.305 1.00 88.56 263 SER A N 1
ATOM 2007 C CA . SER A 1 263 ? 3.838 1.808 -4.274 1.00 88.56 263 SER A CA 1
ATOM 2008 C C . SER A 1 263 ? 5.281 1.384 -4.517 1.00 88.56 263 SER A C 1
ATOM 2010 O O . SER A 1 263 ? 5.553 0.353 -5.133 1.00 88.56 263 SER A O 1
ATOM 2012 N N . VAL A 1 264 ? 6.219 2.207 -4.053 1.00 86.19 264 VAL A N 1
ATOM 2013 C CA . VAL A 1 264 ? 7.645 1.881 -4.088 1.00 86.19 264 VAL A CA 1
ATOM 2014 C C . VAL A 1 264 ? 8.232 2.130 -2.708 1.00 86.19 264 VAL A C 1
ATOM 2016 O O . VAL A 1 264 ? 7.999 3.184 -2.118 1.00 86.19 264 VAL A O 1
ATOM 2019 N N . SER A 1 265 ? 8.973 1.154 -2.192 1.00 84.56 265 SER A N 1
ATOM 2020 C CA . SER A 1 265 ? 9.650 1.225 -0.900 1.00 84.56 265 SER A CA 1
ATOM 2021 C C . SER A 1 265 ? 11.017 0.562 -1.006 1.00 84.56 265 SER A C 1
ATOM 2023 O O . SER A 1 265 ? 11.112 -0.640 -1.249 1.00 84.56 265 SER A O 1
ATOM 2025 N N . GLY A 1 266 ? 12.080 1.355 -0.854 1.00 90.69 266 GLY A N 1
ATOM 2026 C CA . GLY A 1 266 ? 13.459 0.877 -0.961 1.00 90.69 266 GLY A CA 1
ATOM 2027 C C . GLY A 1 266 ? 13.748 0.196 -2.301 1.00 90.69 266 GLY A C 1
ATOM 2028 O O . GLY A 1 266 ? 13.722 0.830 -3.358 1.00 90.69 266 GLY A O 1
ATOM 2029 N N . ASP A 1 267 ? 14.029 -1.102 -2.237 1.00 92.75 267 ASP A N 1
ATOM 2030 C CA . ASP A 1 267 ? 14.350 -1.959 -3.379 1.00 92.75 267 ASP A CA 1
ATOM 2031 C C . ASP A 1 267 ? 13.114 -2.589 -4.040 1.00 92.75 267 ASP A C 1
ATOM 2033 O O . ASP A 1 267 ? 13.268 -3.359 -4.983 1.00 92.75 267 ASP A O 1
ATOM 2037 N N . THR A 1 268 ? 11.900 -2.278 -3.575 1.00 91.31 268 THR A N 1
ATOM 2038 C CA . THR A 1 268 ? 10.677 -2.999 -3.944 1.00 91.31 268 THR A CA 1
ATOM 2039 C C . THR A 1 268 ? 9.629 -2.089 -4.585 1.00 91.31 268 THR A C 1
ATOM 2041 O O . THR A 1 268 ? 9.260 -1.058 -4.023 1.00 91.31 268 THR A O 1
ATOM 2044 N N . ILE A 1 269 ? 9.088 -2.514 -5.728 1.00 93.94 269 ILE A N 1
ATOM 2045 C CA . ILE A 1 269 ? 7.862 -1.998 -6.349 1.00 93.94 269 ILE A CA 1
ATOM 2046 C C . ILE A 1 269 ? 6.723 -2.975 -6.066 1.00 93.94 269 ILE A C 1
ATOM 2048 O O . ILE A 1 269 ? 6.884 -4.181 -6.248 1.00 93.94 269 ILE A O 1
ATOM 2052 N N . SER A 1 270 ? 5.555 -2.455 -5.700 1.00 91.06 270 SER A N 1
ATOM 2053 C CA . SER A 1 270 ? 4.305 -3.211 -5.611 1.00 91.06 270 SER A CA 1
ATOM 2054 C C . SER A 1 270 ? 3.229 -2.555 -6.470 1.00 91.06 270 SER A C 1
ATOM 2056 O O . SER A 1 270 ? 3.105 -1.334 -6.464 1.00 91.06 270 SER A O 1
ATOM 2058 N N . ALA A 1 271 ? 2.450 -3.344 -7.204 1.00 91.62 271 ALA A N 1
ATOM 2059 C CA . ALA A 1 271 ? 1.382 -2.870 -8.081 1.00 91.62 271 ALA A CA 1
ATOM 2060 C C . ALA A 1 271 ? 0.109 -3.707 -7.914 1.00 91.62 271 ALA A C 1
ATOM 2062 O O . ALA A 1 271 ? 0.181 -4.911 -7.671 1.00 91.62 271 ALA A O 1
ATOM 2063 N N . VAL A 1 272 ? -1.047 -3.063 -8.060 1.00 89.62 272 VAL A N 1
ATOM 2064 C CA . VAL A 1 272 ? -2.376 -3.682 -7.997 1.00 89.62 272 VAL A CA 1
ATOM 2065 C C . VAL A 1 272 ? -3.123 -3.339 -9.280 1.00 89.62 272 VAL A C 1
ATOM 2067 O O . VAL A 1 272 ? -3.430 -2.171 -9.527 1.00 89.62 272 VAL A O 1
ATOM 2070 N N . ILE A 1 273 ? -3.394 -4.361 -10.088 1.00 92.81 273 ILE A N 1
ATOM 2071 C CA . ILE A 1 273 ? -4.047 -4.254 -11.394 1.00 92.81 273 ILE A CA 1
ATOM 2072 C C . ILE A 1 273 ? -5.486 -4.784 -11.266 1.00 92.81 273 ILE A C 1
ATOM 2074 O O . ILE A 1 273 ? -5.643 -5.908 -10.782 1.00 92.81 273 ILE A O 1
ATOM 2078 N N . PRO A 1 274 ? -6.511 -3.992 -11.633 1.00 87.06 274 PRO A N 1
ATOM 2079 C CA . PRO A 1 274 ? -7.918 -4.392 -11.571 1.00 87.06 274 PRO A CA 1
ATOM 2080 C C . PRO A 1 274 ? -8.356 -5.303 -12.727 1.00 87.06 274 PRO A C 1
ATOM 2082 O O . PRO A 1 274 ? -7.591 -5.445 -13.709 1.00 87.06 274 PRO A O 1
#

Organism: NCBI:txid408172

Sequence (274 aa):
AAPSVDDTPEGMKNRYYYHWIFDTDNDIATGFKNDAYEGNPTGLAKPIGADLFVQLGWRDGKPNGVYAYDPVDDDVHLVDDYTFSVSGDTISAVIALSDLGLTAGQEVRYSAFQEGASDGWAVDFVESDSLTLKGAASAPVTSVDDPSDMADSSGDIKNISAHVEGDNLHLSMTVYGTAAPSVDDTPEGMKNRYYYHWLFDTDSDIATGFKNDAYEGNSTGLTKPIGADLVVQLGWRDGKPNGVYAYDPVDDDVHLVDDYNFSVSGDTISAVIP

Radius of gyration: 23.47 Å; chains: 1; bounding box: 52×53×62 Å

Secondary structure (DSSP, 8-state):
-PPPSTTSPTT--SEEEEEEEEESS--TTSSEETTEETTEE---SS--EE-EEEEEEEETTEEEEEEEEETTEEEEEEEES-EEEEETTEEEEE--TTTTT--TT-EEEEEEEEEETTTTT--EEPPPEEEE---------EEEE-----SSTTTSEEEEEEEEETTEEEEEEEESS-SS--STTSPTT--SEEEEEEEE-SS--TTSSEETTEETTEE---SS--EESEEEEEEEETTEEEEEEEEETTEEEEEEEES-EEEEETTEEEEEE-

pLDDT: mean 89.87, std 7.87, range [45.84, 97.81]